Protein AF-A0A938EVL1-F1 (afdb_monomer)

pLDDT: mean 96.65, std 4.23, range [60.47, 98.88]

Nearest PDB structures (foldseek):
  2hzg-assembly1_B  TM=9.606E-01  e=2.424E-32  Cereibacter sphaeroides
  3sjn-assembly1_A  TM=9.074E-01  e=5.082E-18  Shewanella pealeana ATCC 700345
  3mqt-assembly3_S  TM=8.464E-01  e=2.341E-13  Shewanella pealeana ATCC 700345
  3mqt-assembly1_E  TM=8.470E-01  e=3.530E-13  Shewanella pealeana ATCC 700345
  3qv6-assembly1_D-2  TM=6.575E-01  e=1.781E-02  Leishmania mexicana

Secondary structure (DSSP, 8-state):
-B--EEEEEEEE-SS--SSS-GGGEEEEEEEEETTEEEEEEE-S-HHHHHHHHHPPP-BTTB--GGGGTTT-B-SSHHHHHHHHHHHHHHTTTT-TTHHHHHHHHHHHHHHHHHHHHT--HHHHTT-S--------EEEEPPSSHHHHHHHHHHHHHTT-SEEEEESTTTTTS-HHHHHHHHHHHHHHH-TTSEEEEE-TTTTTT-HHHHHTTHHHHHHTTEEEEE--S-TT-HHHHHHHTTT--

Structure (mmCIF, N/CA/C/O backbone):
data_AF-A0A938EVL1-F1
#
_entry.id   AF-A0A938EVL1-F1
#
loop_
_atom_site.group_PDB
_atom_site.id
_atom_site.type_symbol
_atom_site.label_atom_id
_atom_site.label_alt_id
_atom_site.label_comp_id
_atom_site.label_asym_id
_atom_site.label_entity_id
_atom_site.label_seq_id
_atom_site.pdbx_PDB_ins_code
_atom_site.Cartn_x
_atom_site.Cartn_y
_atom_site.Cartn_z
_atom_site.occupancy
_atom_site.B_iso_or_equiv
_atom_site.auth_seq_id
_atom_site.auth_comp_id
_atom_site.auth_asym_id
_atom_site.auth_atom_id
_atom_site.pdbx_PDB_model_num
ATOM 1 N N . MET A 1 1 ? 12.909 -10.239 -25.611 1.00 94.19 1 MET A N 1
ATOM 2 C CA . MET A 1 1 ? 13.079 -8.785 -25.440 1.00 94.19 1 MET A CA 1
ATOM 3 C C . MET A 1 1 ? 14.064 -8.557 -24.304 1.00 94.19 1 MET A C 1
ATOM 5 O O . MET A 1 1 ? 14.249 -9.459 -23.488 1.00 94.19 1 MET A O 1
ATOM 9 N N . LYS A 1 2 ? 14.742 -7.408 -24.275 1.00 97.31 2 LYS A N 1
ATOM 10 C CA . LYS A 1 2 ? 15.646 -7.026 -23.181 1.00 97.31 2 LYS A CA 1
ATOM 11 C C . LYS A 1 2 ? 15.185 -5.718 -22.559 1.00 97.31 2 LYS A C 1
ATOM 13 O O . LYS A 1 2 ? 14.552 -4.922 -23.243 1.00 97.31 2 LYS A O 1
ATOM 18 N N . ILE A 1 3 ? 15.464 -5.523 -21.279 1.00 98.56 3 ILE A N 1
ATOM 19 C CA . ILE A 1 3 ? 15.184 -4.264 -20.589 1.00 98.56 3 ILE A CA 1
ATOM 20 C C . ILE A 1 3 ? 16.158 -3.213 -21.129 1.00 98.56 3 ILE A C 1
ATOM 22 O O . ILE A 1 3 ? 17.354 -3.280 -20.847 1.00 98.56 3 ILE A O 1
ATOM 26 N N . ASP A 1 4 ? 15.646 -2.281 -21.929 1.00 97.94 4 ASP A N 1
ATOM 27 C CA . ASP A 1 4 ? 16.441 -1.274 -22.639 1.00 97.94 4 ASP A CA 1
ATOM 28 C C . ASP A 1 4 ? 16.666 -0.028 -21.779 1.00 97.94 4 ASP A C 1
ATOM 30 O O . ASP A 1 4 ? 17.734 0.581 -21.828 1.00 97.94 4 ASP A O 1
ATOM 34 N N . SER A 1 5 ? 15.669 0.346 -20.973 1.00 98.56 5 SER A N 1
ATOM 35 C CA . SER A 1 5 ? 15.773 1.450 -20.020 1.00 98.56 5 SER A CA 1
ATOM 36 C C . SER A 1 5 ? 14.892 1.239 -18.793 1.00 98.56 5 SER A C 1
ATOM 38 O O . SER A 1 5 ? 13.863 0.557 -18.848 1.00 98.56 5 SER A O 1
ATOM 40 N N . VAL A 1 6 ? 15.301 1.872 -17.694 1.00 98.69 6 VAL A N 1
ATOM 41 C CA . VAL A 1 6 ? 14.483 2.082 -16.500 1.00 98.69 6 VAL A CA 1
ATOM 42 C C . VAL A 1 6 ? 14.623 3.547 -16.104 1.00 98.69 6 VAL A C 1
ATOM 44 O O . VAL A 1 6 ? 15.722 3.997 -15.781 1.00 98.69 6 VAL A O 1
ATOM 47 N N . ASP A 1 7 ? 13.520 4.285 -16.151 1.00 98.75 7 ASP A N 1
ATOM 48 C CA . ASP A 1 7 ? 13.454 5.687 -15.748 1.00 98.75 7 ASP A CA 1
ATOM 49 C C . ASP A 1 7 ? 12.735 5.791 -14.400 1.00 98.75 7 ASP A C 1
ATOM 51 O O . ASP A 1 7 ? 11.659 5.214 -14.217 1.00 98.75 7 ASP A O 1
ATOM 55 N N . LEU A 1 8 ? 13.322 6.536 -13.465 1.00 98.75 8 LEU A N 1
ATOM 56 C CA . LEU A 1 8 ? 12.773 6.757 -12.130 1.00 98.75 8 LEU A CA 1
ATOM 57 C C . LEU A 1 8 ? 12.328 8.214 -11.988 1.00 98.75 8 LEU A C 1
ATOM 59 O O . LEU A 1 8 ? 13.126 9.131 -12.184 1.00 98.75 8 LEU A O 1
ATOM 63 N N . PHE A 1 9 ? 11.063 8.428 -11.631 1.00 98.75 9 PHE A N 1
ATOM 64 C CA . PHE A 1 9 ? 10.468 9.754 -11.482 1.00 98.75 9 PHE A CA 1
ATOM 65 C C . PHE A 1 9 ? 10.099 9.990 -10.025 1.00 98.75 9 PHE A C 1
ATOM 67 O O . PHE A 1 9 ? 9.154 9.393 -9.515 1.00 98.75 9 PHE A O 1
ATOM 74 N N . TYR A 1 10 ? 10.831 10.888 -9.371 1.00 98.44 10 TYR A N 1
ATOM 75 C CA . TYR A 1 10 ? 10.440 11.395 -8.063 1.00 98.44 10 TYR A CA 1
ATOM 76 C C . TYR A 1 10 ? 9.378 12.482 -8.249 1.00 98.44 10 TYR A C 1
ATOM 78 O O . TYR A 1 10 ? 9.662 13.568 -8.761 1.00 98.44 10 TYR A O 1
ATOM 86 N N . LEU A 1 11 ? 8.155 12.170 -7.832 1.00 98.06 11 LEU A N 1
ATOM 87 C CA . LEU A 1 11 ? 7.041 13.102 -7.741 1.00 98.06 11 LEU A CA 1
ATOM 88 C C . LEU A 1 11 ? 6.810 13.475 -6.279 1.00 98.06 11 LEU A C 1
ATOM 90 O O . LEU A 1 11 ? 6.897 12.621 -5.406 1.00 98.06 11 LEU A O 1
ATOM 94 N N . ARG A 1 12 ? 6.494 14.741 -6.012 1.00 97.62 12 ARG A N 1
ATOM 95 C CA . ARG A 1 12 ? 6.130 15.210 -4.672 1.00 97.62 12 ARG A CA 1
ATOM 96 C C . ARG A 1 12 ? 5.135 16.350 -4.743 1.00 97.62 12 ARG A C 1
ATOM 98 O O . ARG A 1 12 ? 5.178 17.152 -5.680 1.00 97.62 12 ARG A O 1
ATOM 105 N N . MET A 1 13 ? 4.302 16.453 -3.718 1.00 97.94 13 MET A N 1
ATOM 106 C CA . MET A 1 13 ? 3.485 17.635 -3.492 1.00 97.94 13 MET A CA 1
ATOM 107 C C . MET A 1 13 ? 4.371 18.874 -3.239 1.00 97.94 13 MET A C 1
ATOM 109 O O . MET A 1 13 ? 5.526 18.748 -2.810 1.00 97.94 13 MET A O 1
ATOM 113 N N . PRO A 1 14 ? 3.867 20.096 -3.509 1.00 97.81 14 PRO A N 1
ATOM 114 C CA . PRO A 1 14 ? 4.593 21.327 -3.190 1.00 97.81 14 PRO A CA 1
ATOM 115 C C . PRO A 1 14 ? 4.963 21.438 -1.704 1.00 97.81 14 PRO A C 1
ATOM 117 O O . PRO A 1 14 ? 6.026 21.963 -1.372 1.00 97.81 14 PRO A O 1
ATOM 120 N N . GLU A 1 15 ? 4.106 20.896 -0.839 1.00 97.44 15 GLU A N 1
ATOM 121 C CA . GLU A 1 15 ? 4.258 20.818 0.610 1.00 97.44 15 GLU A CA 1
ATOM 122 C C . GLU A 1 15 ? 4.023 19.371 1.064 1.00 97.44 15 GLU A C 1
ATOM 124 O O . GLU A 1 15 ? 3.124 18.707 0.548 1.00 97.44 15 GLU A O 1
ATOM 129 N N . VAL A 1 16 ? 4.846 18.894 2.001 1.00 95.44 16 VAL A N 1
ATOM 130 C CA . VAL A 1 16 ? 4.724 17.576 2.641 1.00 95.44 16 VAL A CA 1
ATOM 131 C C . VAL A 1 16 ? 4.549 17.815 4.137 1.00 95.44 16 VAL A C 1
ATOM 133 O O . VAL A 1 16 ? 5.369 18.494 4.756 1.00 95.44 16 VAL A O 1
ATOM 136 N N . LEU A 1 17 ? 3.466 17.284 4.689 1.00 92.12 17 LEU A N 1
ATOM 137 C CA . LEU A 1 17 ? 3.013 17.444 6.063 1.00 92.12 17 LEU A CA 1
ATOM 138 C C . LEU A 1 17 ? 3.432 16.241 6.921 1.00 92.12 17 LEU A C 1
ATOM 140 O O . LEU A 1 17 ? 3.529 15.115 6.428 1.00 92.12 17 LEU A O 1
ATOM 144 N N . ASP A 1 18 ? 3.626 16.478 8.219 1.00 87.44 18 ASP A N 1
ATOM 145 C CA . ASP A 1 18 ? 3.914 15.444 9.222 1.00 87.44 18 ASP A CA 1
ATOM 146 C C . ASP A 1 18 ? 2.618 14.747 9.673 1.00 87.44 18 ASP A C 1
ATOM 148 O O . ASP A 1 18 ? 2.059 15.022 10.734 1.00 87.44 18 ASP A O 1
ATOM 152 N N . ILE A 1 19 ? 2.082 13.909 8.786 1.00 83.25 19 ILE A N 1
ATOM 153 C CA . ILE A 1 19 ? 0.872 13.106 8.984 1.00 83.25 19 ILE A CA 1
ATOM 154 C C . ILE A 1 19 ? 1.102 11.697 8.431 1.00 83.25 19 ILE A C 1
ATOM 156 O O . ILE A 1 19 ? 1.941 11.497 7.552 1.00 83.25 19 ILE A O 1
ATOM 160 N N . GLY A 1 20 ? 0.331 10.716 8.907 1.00 79.62 20 GLY A N 1
ATOM 161 C CA . GLY A 1 20 ? 0.358 9.331 8.416 1.00 79.62 20 GLY A CA 1
ATOM 162 C C . GLY A 1 20 ? -0.256 9.160 7.018 1.00 79.62 20 GLY A C 1
ATOM 163 O O . GLY A 1 20 ? -1.189 8.380 6.853 1.00 79.62 20 GLY A O 1
ATOM 164 N N . ASP A 1 21 ? 0.227 9.913 6.025 1.00 84.69 21 ASP A N 1
ATOM 165 C CA . ASP A 1 21 ? -0.219 9.874 4.628 1.00 84.69 21 ASP A CA 1
ATOM 166 C C . ASP A 1 21 ? 0.977 9.690 3.682 1.00 84.69 21 ASP A C 1
ATOM 168 O O . ASP A 1 21 ? 1.775 10.607 3.465 1.00 84.69 21 ASP A O 1
ATOM 172 N N . GLY A 1 22 ? 1.085 8.491 3.105 1.00 89.12 22 GLY A N 1
ATOM 173 C CA . GLY A 1 22 ? 2.121 8.138 2.133 1.00 89.12 22 GLY A CA 1
ATOM 174 C C . GLY A 1 22 ? 1.845 8.606 0.701 1.00 89.12 22 GLY A C 1
ATOM 175 O O . GLY A 1 22 ? 2.667 8.351 -0.166 1.00 89.12 22 GLY A O 1
ATOM 176 N N . SER A 1 23 ? 0.713 9.264 0.423 1.00 92.50 23 SER A N 1
ATOM 177 C CA . SER A 1 23 ? 0.373 9.757 -0.925 1.00 92.50 23 SER A CA 1
ATOM 178 C C . SER A 1 23 ? 0.988 11.121 -1.269 1.00 92.50 23 SER A C 1
ATOM 180 O O . SER A 1 23 ? 0.820 11.628 -2.380 1.00 92.50 23 SER A O 1
ATOM 182 N N . GLN A 1 24 ? 1.702 11.730 -0.319 1.00 95.12 24 GLN A N 1
ATOM 183 C CA . GLN A 1 24 ? 2.291 13.066 -0.452 1.00 95.12 24 GLN A CA 1
ATOM 184 C C . GLN A 1 24 ? 3.493 13.110 -1.410 1.00 95.12 24 GLN A C 1
ATOM 186 O O . GLN A 1 24 ? 3.855 14.178 -1.921 1.00 95.12 24 GLN A O 1
ATOM 191 N N . ASP A 1 25 ? 4.107 11.961 -1.676 1.00 97.62 25 ASP A N 1
ATOM 192 C CA . ASP A 1 25 ? 5.126 11.776 -2.694 1.00 97.62 25 ASP A CA 1
ATOM 193 C C . ASP A 1 25 ? 5.029 10.386 -3.339 1.00 97.62 25 ASP A C 1
ATOM 195 O O . ASP A 1 25 ? 4.192 9.565 -2.974 1.00 97.62 25 ASP A O 1
ATOM 199 N N . SER A 1 26 ? 5.812 10.159 -4.395 1.00 97.94 26 SER A N 1
ATOM 200 C CA . SER A 1 26 ? 5.832 8.879 -5.100 1.00 97.94 26 SER A CA 1
ATOM 201 C C . SER A 1 26 ? 7.115 8.708 -5.912 1.00 97.94 26 SER A C 1
ATOM 203 O O . SER A 1 26 ? 7.697 9.676 -6.420 1.00 97.94 26 SER A O 1
ATOM 205 N N . LEU A 1 27 ? 7.546 7.454 -6.065 1.00 98.69 27 LEU A N 1
ATOM 206 C CA . LEU A 1 27 ? 8.600 7.055 -6.991 1.00 98.69 27 LEU A CA 1
ATOM 207 C C . LEU A 1 27 ? 8.007 6.188 -8.107 1.00 98.69 27 LEU A C 1
ATOM 209 O O . LEU A 1 27 ? 7.858 4.971 -7.959 1.00 98.69 27 LEU A O 1
ATOM 213 N N . LEU A 1 28 ? 7.712 6.808 -9.252 1.00 98.75 28 LEU A N 1
ATOM 214 C CA . LEU A 1 28 ? 7.248 6.072 -10.426 1.00 98.75 28 LEU A CA 1
ATOM 215 C C . LEU A 1 28 ? 8.426 5.439 -11.164 1.00 98.75 28 LEU A C 1
ATOM 217 O O . LEU A 1 28 ? 9.447 6.082 -11.414 1.00 98.75 28 LEU A O 1
ATOM 221 N N . CYS A 1 29 ? 8.248 4.186 -11.560 1.00 98.81 29 CYS A N 1
ATOM 222 C CA . CYS A 1 29 ? 9.208 3.396 -12.315 1.00 98.81 29 CYS A CA 1
ATOM 223 C C . CYS A 1 29 ? 8.652 3.150 -13.718 1.00 98.81 29 CYS A C 1
ATOM 225 O O . CYS A 1 29 ? 7.583 2.554 -13.868 1.00 98.81 29 CYS A O 1
ATOM 227 N N . ARG A 1 30 ? 9.380 3.571 -14.753 1.00 98.88 30 ARG A N 1
ATOM 228 C CA . ARG A 1 30 ? 9.053 3.261 -16.148 1.00 98.88 30 ARG A CA 1
ATOM 229 C C . ARG A 1 30 ? 10.094 2.325 -16.726 1.00 98.88 30 ARG A C 1
ATOM 231 O O . ARG A 1 30 ? 11.261 2.692 -16.806 1.00 98.88 30 ARG A O 1
ATOM 238 N N . VAL A 1 31 ? 9.669 1.154 -17.185 1.00 98.81 31 VAL A N 1
ATOM 239 C CA . VAL A 1 31 ? 10.532 0.204 -17.894 1.00 98.81 31 VAL A CA 1
ATOM 240 C C . VAL A 1 31 ? 10.210 0.234 -19.380 1.00 98.81 31 VAL A C 1
ATOM 242 O O . VAL A 1 31 ? 9.040 0.168 -19.752 1.00 98.81 31 VAL A O 1
ATOM 245 N N . THR A 1 32 ? 11.243 0.276 -20.222 1.00 98.75 32 THR A N 1
ATOM 246 C CA . THR A 1 32 ? 11.101 0.106 -21.673 1.00 98.75 32 THR A CA 1
ATOM 247 C C . THR A 1 32 ? 11.798 -1.168 -22.133 1.00 98.75 32 THR A C 1
ATOM 249 O O . THR A 1 32 ? 12.939 -1.433 -21.753 1.00 98.75 32 THR A O 1
ATOM 252 N N . SER A 1 33 ? 11.120 -1.958 -22.965 1.00 98.31 33 SER A N 1
ATOM 253 C CA . SER A 1 33 ? 11.672 -3.161 -23.586 1.00 98.31 33 SER A CA 1
ATOM 254 C C . SER A 1 33 ? 11.112 -3.350 -24.993 1.00 98.31 3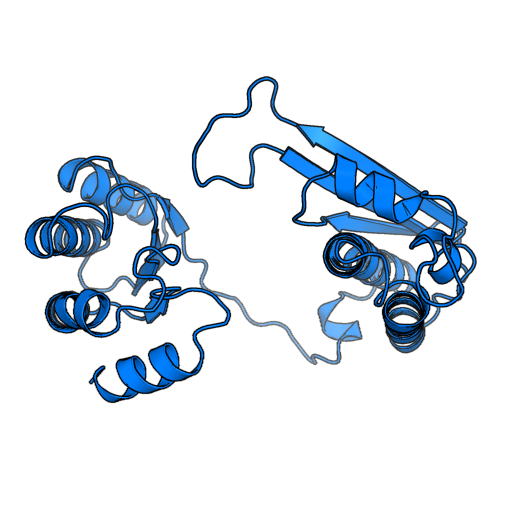3 SER A C 1
ATOM 256 O O . SER A 1 33 ? 9.909 -3.531 -25.171 1.00 98.31 33 SER A O 1
ATOM 258 N N . ASN A 1 34 ? 11.981 -3.309 -26.005 1.00 95.56 34 ASN A N 1
ATOM 259 C CA . ASN A 1 34 ? 11.639 -3.475 -27.418 1.00 95.56 34 ASN A CA 1
ATOM 260 C C . ASN A 1 34 ? 10.471 -2.569 -27.869 1.00 95.56 34 ASN A C 1
ATOM 262 O O . ASN A 1 34 ? 9.555 -3.007 -28.561 1.00 95.56 34 ASN A O 1
ATOM 266 N N . GLY A 1 35 ? 10.476 -1.310 -27.419 1.00 96.31 35 GLY A N 1
ATOM 267 C CA . GLY A 1 35 ? 9.430 -0.323 -27.716 1.00 96.31 35 GLY A CA 1
ATOM 268 C C . GLY A 1 35 ? 8.148 -0.442 -26.880 1.00 96.31 35 GLY A C 1
ATOM 269 O O . GLY A 1 35 ? 7.307 0.452 -26.945 1.00 96.31 35 GLY A O 1
ATOM 270 N N . HIS A 1 36 ? 7.998 -1.486 -26.061 1.00 98.44 36 HIS A N 1
ATOM 271 C CA . HIS A 1 36 ? 6.920 -1.582 -25.077 1.00 98.44 36 HIS A CA 1
ATOM 272 C C . HIS A 1 36 ? 7.314 -0.866 -23.788 1.00 98.44 36 HIS A C 1
ATOM 274 O O . HIS A 1 36 ? 8.472 -0.908 -23.380 1.00 98.44 36 HIS A O 1
ATOM 280 N N . VAL A 1 37 ? 6.341 -0.217 -23.149 1.00 98.69 37 VAL A N 1
ATOM 281 C CA . VAL A 1 37 ? 6.540 0.566 -21.926 1.00 98.69 37 VAL A CA 1
ATOM 282 C C . VAL A 1 37 ? 5.645 0.015 -20.833 1.00 98.69 37 VAL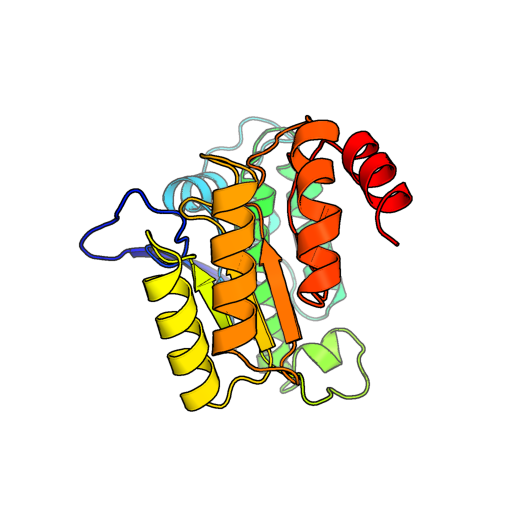 A C 1
ATOM 284 O O . VAL A 1 37 ? 4.440 -0.077 -21.046 1.00 98.69 37 VAL A O 1
ATOM 287 N N . GLY A 1 38 ? 6.217 -0.307 -19.677 1.00 98.75 38 GLY A N 1
ATOM 288 C CA . GLY A 1 38 ? 5.484 -0.661 -18.467 1.00 98.75 38 GLY A CA 1
ATOM 289 C C . GLY A 1 38 ? 5.705 0.345 -17.347 1.00 98.75 38 GLY A C 1
ATOM 290 O O . GLY A 1 38 ? 6.774 0.953 -17.254 1.00 98.75 38 GLY A O 1
ATOM 291 N N . TRP A 1 39 ? 4.694 0.504 -16.500 1.00 98.88 39 TRP A N 1
ATOM 292 C CA . TRP A 1 39 ? 4.731 1.385 -15.338 1.00 98.88 39 TRP A CA 1
ATOM 293 C C . TRP A 1 39 ? 4.512 0.625 -14.039 1.00 98.88 39 TRP A C 1
ATOM 295 O O . TRP A 1 39 ? 3.718 -0.312 -13.969 1.00 98.88 39 TRP A O 1
ATOM 305 N N . GLY A 1 40 ? 5.192 1.083 -13.000 1.00 98.69 40 GLY A N 1
ATOM 306 C CA . GLY A 1 40 ? 4.994 0.652 -11.630 1.00 98.69 40 GLY A CA 1
ATOM 307 C C . GLY A 1 40 ? 5.344 1.777 -10.668 1.00 98.69 40 GLY A C 1
ATOM 308 O O . GLY A 1 40 ? 5.824 2.838 -11.071 1.00 98.69 40 GLY A O 1
ATOM 309 N N . GLU A 1 41 ? 5.088 1.544 -9.392 1.00 98.69 41 GLU A N 1
ATOM 310 C CA . GLU A 1 41 ? 5.270 2.530 -8.335 1.00 98.69 41 GLU A CA 1
ATOM 311 C C . GLU A 1 41 ? 5.921 1.852 -7.134 1.00 98.69 41 GLU A C 1
ATOM 313 O O . GLU A 1 41 ? 5.471 0.793 -6.696 1.00 98.69 41 GLU A O 1
ATOM 318 N N . ALA A 1 42 ? 7.016 2.432 -6.645 1.00 97.75 42 ALA A N 1
ATOM 319 C CA . ALA A 1 42 ? 7.710 1.952 -5.459 1.00 97.75 42 ALA A CA 1
ATOM 320 C C . ALA A 1 42 ? 7.262 2.777 -4.250 1.00 97.75 42 ALA A C 1
ATOM 322 O O . ALA A 1 42 ? 7.557 3.970 -4.168 1.00 97.75 42 ALA A O 1
ATOM 323 N N . VAL A 1 43 ? 6.596 2.130 -3.292 1.00 94.88 43 VAL A N 1
ATOM 324 C CA . VAL A 1 43 ? 6.202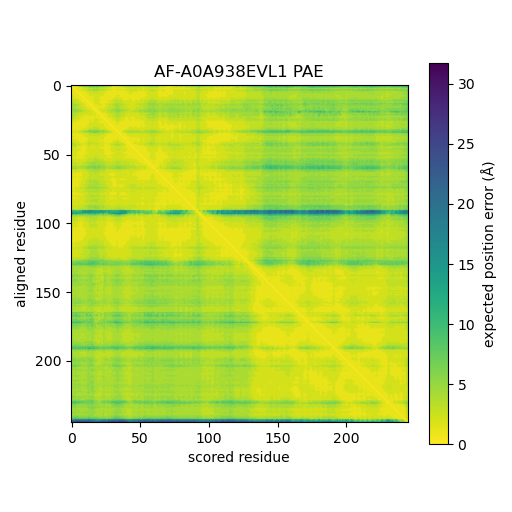 2.762 -2.024 1.00 94.88 43 VAL A CA 1
ATOM 325 C C . VAL A 1 43 ? 7.419 2.800 -1.105 1.00 94.88 43 VAL A C 1
ATOM 327 O O . VAL A 1 43 ? 7.722 1.844 -0.390 1.00 94.88 43 VAL A O 1
ATOM 330 N N . CYS A 1 44 ? 8.193 3.876 -1.207 1.00 95.44 44 CYS A N 1
ATOM 331 C CA . CYS A 1 44 ? 9.452 4.045 -0.493 1.00 95.44 44 CYS A CA 1
ATOM 332 C C . CYS A 1 44 ? 9.884 5.513 -0.498 1.00 95.44 44 CYS A C 1
ATOM 334 O O . CYS A 1 44 ? 9.375 6.291 -1.296 1.00 95.44 44 CYS A O 1
ATOM 336 N N . SER A 1 45 ? 10.883 5.881 0.313 1.00 97.12 45 SER A N 1
ATOM 337 C CA . SER A 1 45 ? 11.524 7.196 0.178 1.00 97.12 45 SER A CA 1
ATOM 338 C C . SER A 1 45 ? 12.152 7.342 -1.221 1.00 97.12 45 SER A C 1
ATOM 340 O O . SER A 1 45 ? 13.127 6.630 -1.512 1.00 97.12 45 SER A O 1
ATOM 342 N N . PRO A 1 46 ? 11.668 8.262 -2.083 1.00 98.00 46 PRO A N 1
ATOM 343 C CA . PRO A 1 46 ? 12.058 8.282 -3.493 1.00 98.00 46 PRO A CA 1
ATOM 344 C C . PRO A 1 46 ? 13.555 8.498 -3.717 1.00 98.00 46 PRO A C 1
ATOM 346 O O . PRO A 1 46 ? 14.170 7.819 -4.536 1.00 98.00 46 PRO A O 1
ATOM 349 N N . MET A 1 47 ? 14.182 9.393 -2.947 1.00 97.81 47 MET A N 1
ATOM 350 C CA . MET A 1 47 ? 15.620 9.670 -3.066 1.00 97.81 47 MET A CA 1
ATOM 351 C C . MET A 1 47 ? 16.487 8.485 -2.642 1.00 97.81 47 MET A C 1
ATOM 353 O O . MET A 1 47 ? 17.516 8.218 -3.267 1.00 97.81 47 MET A O 1
ATOM 357 N N . VAL A 1 48 ? 16.084 7.757 -1.598 1.00 97.50 48 VAL A N 1
ATOM 358 C CA . VAL A 1 48 ? 16.816 6.565 -1.148 1.00 97.50 48 VAL A CA 1
ATOM 359 C C . VAL A 1 48 ? 16.634 5.435 -2.163 1.00 97.50 48 VAL A C 1
ATOM 361 O O . VAL A 1 48 ? 17.605 4.756 -2.488 1.00 97.50 48 VAL A O 1
ATOM 364 N N . GLY A 1 49 ? 15.433 5.287 -2.735 1.00 97.50 49 GLY A N 1
ATOM 365 C CA . GLY A 1 49 ? 15.174 4.379 -3.857 1.00 97.50 49 GLY A CA 1
ATOM 366 C C . GLY A 1 49 ? 16.035 4.701 -5.084 1.00 97.50 49 GLY A C 1
ATOM 367 O O . GLY A 1 49 ? 16.728 3.835 -5.601 1.00 97.50 49 GLY A O 1
ATOM 368 N N . ILE A 1 50 ? 16.095 5.961 -5.516 1.00 98.44 50 ILE A N 1
ATOM 369 C CA . ILE A 1 50 ? 16.978 6.373 -6.623 1.00 98.44 50 ILE A CA 1
ATOM 370 C C . ILE A 1 50 ? 18.449 6.112 -6.278 1.00 98.44 50 ILE A C 1
ATOM 372 O O . ILE A 1 50 ? 19.218 5.675 -7.129 1.00 98.44 50 ILE A O 1
ATOM 376 N N . THR A 1 51 ? 18.853 6.325 -5.028 1.00 97.81 51 THR A N 1
ATOM 377 C CA . THR A 1 51 ? 20.227 6.042 -4.598 1.00 97.81 51 THR A CA 1
ATOM 378 C C . THR A 1 51 ? 20.537 4.546 -4.681 1.00 97.81 51 THR A C 1
ATOM 380 O O . THR A 1 51 ? 21.584 4.180 -5.208 1.00 97.81 51 THR A O 1
ATOM 383 N N . SER A 1 52 ? 19.630 3.661 -4.247 1.00 97.12 52 SER A N 1
ATOM 384 C CA . SER A 1 52 ? 19.835 2.208 -4.362 1.00 97.12 52 SER A CA 1
ATOM 385 C C . SER A 1 52 ? 19.848 1.715 -5.815 1.00 97.12 52 SER A C 1
ATOM 387 O O . SER A 1 52 ? 20.473 0.693 -6.107 1.00 97.12 52 SER A O 1
ATOM 389 N N . TRP A 1 53 ? 19.236 2.463 -6.740 1.00 98.00 53 TRP A N 1
ATOM 390 C CA . TRP A 1 53 ? 19.313 2.206 -8.178 1.00 98.00 53 TRP A CA 1
ATOM 391 C C . TRP A 1 53 ? 20.721 2.411 -8.751 1.00 98.00 53 TRP A C 1
ATOM 393 O O . TRP A 1 53 ? 21.157 1.570 -9.531 1.00 98.00 53 TRP A O 1
ATOM 403 N N . ILE A 1 54 ? 21.427 3.488 -8.375 1.00 97.88 54 ILE A N 1
ATOM 404 C CA . ILE A 1 54 ? 22.667 3.937 -9.057 1.00 97.88 54 ILE A CA 1
ATOM 405 C C . ILE A 1 54 ? 23.931 3.957 -8.194 1.00 97.88 54 ILE A C 1
ATOM 407 O O . ILE A 1 54 ? 24.999 4.308 -8.697 1.00 97.88 54 ILE A O 1
ATOM 411 N N . THR A 1 55 ? 23.829 3.669 -6.897 1.00 97.12 55 THR A N 1
ATOM 412 C CA . THR A 1 55 ? 24.977 3.747 -5.984 1.00 97.12 55 THR A CA 1
ATOM 413 C C . THR A 1 55 ? 26.159 2.908 -6.487 1.00 97.12 55 THR A C 1
ATOM 415 O O . THR A 1 55 ? 25.957 1.812 -7.003 1.00 97.12 55 THR A O 1
ATOM 418 N N . PRO A 1 56 ? 27.416 3.349 -6.319 1.00 96.94 56 PRO A N 1
ATOM 419 C CA . PRO A 1 56 ? 28.556 2.494 -6.617 1.00 96.94 56 PRO A CA 1
ATOM 420 C C . PRO A 1 56 ? 28.475 1.169 -5.850 1.00 96.94 56 PRO A C 1
ATOM 422 O O . PRO A 1 56 ? 28.101 1.143 -4.673 1.00 96.94 56 PRO A O 1
ATOM 425 N N . MET A 1 57 ? 28.848 0.077 -6.517 1.00 96.31 57 MET A N 1
ATOM 426 C CA . MET A 1 57 ? 28.974 -1.235 -5.884 1.00 96.31 57 MET A CA 1
ATOM 427 C C . MET A 1 57 ? 29.947 -1.146 -4.704 1.00 96.31 57 MET A C 1
ATOM 429 O O . MET A 1 57 ? 31.075 -0.679 -4.861 1.00 96.31 57 MET A O 1
ATOM 433 N N . SER A 1 58 ? 29.532 -1.643 -3.537 1.00 96.06 58 SER A N 1
ATOM 434 C CA . SER A 1 58 ? 30.415 -1.713 -2.362 1.00 96.06 58 SER A CA 1
ATOM 435 C C . SER A 1 58 ? 31.201 -3.027 -2.307 1.00 96.06 58 SER A C 1
ATOM 437 O O . SER A 1 58 ? 32.387 -3.030 -1.992 1.00 96.06 58 SER A O 1
ATOM 439 N N . HIS A 1 59 ? 30.546 -4.151 -2.614 1.00 93.81 59 HIS A N 1
ATOM 440 C CA . HIS A 1 59 ? 31.136 -5.492 -2.732 1.00 93.81 59 HIS A CA 1
ATOM 441 C C . HIS A 1 59 ? 30.143 -6.435 -3.440 1.00 93.81 59 HIS A C 1
ATOM 443 O O . HIS A 1 59 ? 29.032 -6.029 -3.774 1.00 93.81 59 HIS A O 1
ATOM 449 N N . SER A 1 60 ? 30.498 -7.714 -3.600 1.00 91.19 60 SER A N 1
ATOM 450 C CA . SER A 1 60 ? 29.730 -8.728 -4.352 1.00 91.19 60 SER A CA 1
ATOM 451 C C . SER A 1 60 ? 28.300 -9.023 -3.866 1.00 91.19 60 SER A C 1
ATOM 453 O O . SER A 1 60 ? 27.556 -9.707 -4.556 1.00 91.19 60 SER A O 1
ATOM 455 N N . GLY A 1 61 ? 27.916 -8.545 -2.681 1.00 90.81 61 GLY A N 1
ATOM 456 C CA . GLY A 1 61 ? 26.561 -8.669 -2.121 1.00 90.81 61 GLY A CA 1
ATOM 457 C C . GLY A 1 61 ? 25.877 -7.315 -1.907 1.00 90.81 61 GLY A C 1
ATOM 458 O O . GLY A 1 61 ? 24.869 -7.237 -1.207 1.00 90.81 61 GLY A O 1
ATOM 459 N N . CYS A 1 62 ? 26.466 -6.249 -2.454 1.00 95.75 62 CYS A N 1
ATOM 460 C CA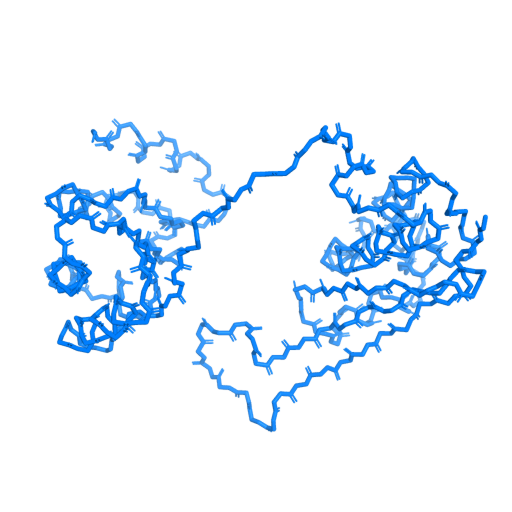 . CYS A 1 62 ? 26.014 -4.867 -2.361 1.00 95.75 62 CYS A CA 1
ATOM 461 C C . CYS A 1 62 ? 26.230 -4.162 -3.710 1.00 95.75 62 CYS A C 1
ATOM 463 O O . CYS A 1 62 ? 26.975 -3.184 -3.830 1.00 95.75 62 CYS A O 1
ATOM 465 N N . HIS A 1 63 ? 25.629 -4.728 -4.751 1.00 97.38 63 HIS A N 1
ATOM 466 C CA . HIS A 1 63 ? 25.525 -4.106 -6.062 1.00 97.38 63 HIS A CA 1
ATOM 467 C C . HIS A 1 63 ? 24.353 -3.124 -6.093 1.00 97.38 63 HIS A C 1
ATOM 469 O O . HIS A 1 63 ? 23.324 -3.408 -5.465 1.00 97.38 63 HIS A O 1
ATOM 475 N N . PRO A 1 64 ? 24.448 -2.022 -6.855 1.00 97.81 64 PRO A N 1
ATOM 476 C CA . PRO A 1 64 ? 23.265 -1.245 -7.183 1.00 97.81 64 PRO A CA 1
ATOM 477 C C . PRO A 1 64 ? 22.234 -2.098 -7.917 1.00 97.81 64 PRO A C 1
ATOM 479 O O . PRO A 1 64 ? 22.568 -3.039 -8.642 1.00 97.81 64 PRO A O 1
ATOM 482 N N . VAL A 1 65 ? 20.963 -1.738 -7.762 1.00 98.00 65 VAL A N 1
ATOM 483 C CA . VAL A 1 65 ? 19.857 -2.496 -8.359 1.00 98.00 65 VAL A CA 1
ATOM 484 C C . VAL A 1 65 ? 19.953 -2.513 -9.893 1.00 98.00 65 VAL A C 1
ATOM 486 O O . VAL A 1 65 ? 19.600 -3.524 -10.503 1.00 98.00 65 VAL A O 1
ATOM 489 N N . ILE A 1 66 ? 20.507 -1.464 -10.520 1.00 98.44 66 ILE A N 1
ATOM 490 C CA . ILE A 1 66 ? 20.680 -1.388 -11.981 1.00 98.44 66 ILE A CA 1
ATOM 491 C C . ILE A 1 66 ? 21.466 -2.562 -12.571 1.00 98.44 66 ILE A C 1
ATOM 493 O O . ILE A 1 66 ? 21.060 -3.083 -13.612 1.00 98.44 66 ILE A O 1
ATOM 497 N N . ASP A 1 67 ? 22.508 -3.041 -11.883 1.00 97.69 67 ASP A N 1
ATOM 498 C CA . ASP A 1 67 ? 23.374 -4.137 -12.348 1.00 97.69 67 ASP A CA 1
ATOM 499 C C . ASP A 1 67 ? 22.593 -5.440 -12.565 1.00 97.69 67 ASP A C 1
ATOM 501 O O . ASP A 1 67 ? 22.955 -6.279 -13.391 1.00 97.69 67 ASP A O 1
ATOM 505 N N . SER A 1 68 ? 21.508 -5.619 -11.810 1.00 98.06 68 SER A N 1
ATOM 506 C CA . SER A 1 68 ? 20.687 -6.829 -11.833 1.00 98.06 68 SER A CA 1
ATOM 507 C C . SER A 1 68 ? 19.437 -6.702 -12.705 1.00 98.06 68 SER A C 1
ATOM 509 O O . SER A 1 68 ? 18.725 -7.693 -12.865 1.00 98.06 68 SER A O 1
ATOM 511 N N . VAL A 1 69 ? 19.171 -5.520 -13.275 1.00 98.50 69 VAL A N 1
ATOM 512 C CA . VAL A 1 69 ? 17.937 -5.210 -14.016 1.00 98.50 69 VAL A CA 1
ATOM 513 C C . VAL A 1 69 ? 18.220 -4.834 -15.470 1.00 98.50 69 VAL A C 1
ATOM 515 O O . VAL A 1 69 ? 17.634 -5.422 -16.378 1.00 98.50 69 VAL A O 1
ATOM 518 N N . LEU A 1 70 ? 19.102 -3.864 -15.726 1.00 98.44 70 LEU A N 1
ATOM 519 C CA . LEU A 1 70 ? 19.295 -3.341 -17.079 1.00 98.44 70 LEU A CA 1
ATOM 520 C C . LEU A 1 70 ? 19.892 -4.413 -18.007 1.00 98.44 70 LEU A C 1
ATOM 522 O O . LEU A 1 70 ? 20.804 -5.150 -17.636 1.00 98.44 70 LEU A O 1
ATOM 526 N N . GLY A 1 71 ? 19.365 -4.527 -19.228 1.00 98.31 71 GLY A N 1
ATOM 527 C CA . GLY A 1 71 ? 19.815 -5.505 -20.221 1.00 98.31 71 GLY A CA 1
ATOM 528 C C . GLY A 1 71 ? 19.359 -6.950 -19.977 1.00 98.31 71 GLY A C 1
ATOM 529 O O . GLY A 1 71 ? 19.623 -7.813 -20.824 1.00 98.31 71 GLY A O 1
ATOM 530 N N . GLN A 1 72 ? 18.658 -7.229 -18.872 1.00 98.62 72 GLN A N 1
ATOM 531 C CA . GLN A 1 72 ? 18.091 -8.551 -18.600 1.00 98.62 72 GLN A CA 1
ATOM 532 C C . GLN A 1 72 ? 16.985 -8.899 -19.595 1.00 98.62 72 GLN A C 1
ATOM 534 O O . GLN A 1 72 ? 16.342 -8.025 -20.180 1.00 98.62 72 GLN A O 1
ATOM 539 N N . ARG A 1 73 ? 16.771 -10.200 -19.804 1.00 98.50 73 ARG A N 1
ATOM 540 C CA . ARG A 1 73 ? 15.696 -10.704 -20.666 1.00 98.50 73 ARG A CA 1
ATOM 541 C C . ARG A 1 73 ? 14.328 -10.415 -20.032 1.00 98.50 73 ARG A C 1
ATOM 543 O O . ARG A 1 73 ? 14.211 -10.409 -18.815 1.00 98.50 73 ARG A O 1
ATOM 550 N N . LEU A 1 74 ? 13.305 -10.209 -20.859 1.00 98.50 74 LEU A N 1
ATOM 551 C CA . LEU A 1 74 ? 11.914 -10.015 -20.435 1.00 98.50 74 LEU A CA 1
ATOM 552 C C . LEU A 1 74 ? 10.954 -10.631 -21.465 1.00 98.50 74 LEU A C 1
ATOM 554 O O . LEU A 1 74 ? 10.250 -9.926 -22.177 1.00 98.50 74 LEU A O 1
ATOM 558 N N . ASP A 1 75 ? 10.966 -11.955 -21.612 1.00 97.81 75 ASP A N 1
ATOM 559 C CA . ASP A 1 75 ? 10.112 -12.674 -22.573 1.00 97.81 75 ASP A CA 1
ATOM 560 C C . ASP A 1 75 ? 8.966 -13.438 -21.898 1.00 97.81 75 ASP A C 1
ATOM 562 O O . ASP A 1 75 ? 7.974 -13.808 -22.543 1.00 97.81 75 ASP A O 1
ATOM 566 N N . SER A 1 76 ? 9.087 -13.673 -20.593 1.00 98.12 76 SER A N 1
ATOM 567 C CA . SER A 1 76 ? 8.196 -14.522 -19.815 1.00 98.12 76 SER A CA 1
ATOM 568 C C . SER A 1 76 ? 8.117 -14.098 -18.341 1.00 98.12 76 SER A C 1
ATOM 570 O O . SER A 1 76 ? 9.026 -13.437 -17.836 1.00 98.12 76 SER A O 1
ATOM 572 N N . PRO A 1 77 ? 7.078 -14.551 -17.614 1.00 98.44 77 PRO A N 1
ATOM 573 C CA . PRO A 1 77 ? 7.002 -14.432 -16.158 1.00 98.44 77 PRO A CA 1
ATOM 574 C C . PRO A 1 77 ? 8.243 -14.924 -15.401 1.00 98.44 77 PRO A C 1
ATOM 576 O O . PRO A 1 77 ? 8.564 -14.401 -14.339 1.00 98.44 77 PRO A O 1
ATOM 579 N N . GLU A 1 78 ? 8.944 -15.937 -15.921 1.00 98.44 78 GLU A N 1
ATOM 580 C CA . GLU A 1 78 ? 10.139 -16.463 -15.254 1.00 98.44 78 GLU A CA 1
ATOM 581 C C . GLU A 1 78 ? 11.321 -15.500 -15.340 1.00 98.44 78 GLU A C 1
ATOM 583 O O . GLU A 1 78 ? 12.122 -15.439 -14.412 1.00 98.44 78 GLU A O 1
ATOM 588 N N . ASP A 1 79 ? 11.400 -14.693 -16.398 1.00 98.56 79 ASP A N 1
ATOM 589 C CA . ASP A 1 79 ? 12.448 -13.682 -16.505 1.00 98.56 79 ASP A CA 1
ATOM 590 C C . ASP A 1 79 ? 12.270 -12.584 -15.444 1.00 98.56 79 ASP A C 1
ATOM 592 O O . ASP A 1 79 ? 13.246 -12.173 -14.823 1.00 98.56 79 ASP A O 1
ATOM 596 N N . ILE A 1 80 ? 11.025 -12.188 -15.148 1.00 98.56 80 ILE A N 1
ATOM 597 C CA . ILE A 1 80 ? 10.705 -11.250 -14.057 1.00 98.56 80 ILE A CA 1
ATOM 598 C C . ILE A 1 80 ? 11.172 -11.820 -12.711 1.00 98.56 80 ILE A C 1
ATOM 600 O O . ILE A 1 80 ? 11.872 -11.148 -11.951 1.00 98.56 80 ILE A O 1
ATOM 604 N N . ARG A 1 81 ? 10.866 -13.100 -12.442 1.00 98.00 81 ARG A N 1
ATOM 605 C CA . ARG A 1 81 ? 11.345 -13.785 -11.229 1.00 98.00 81 ARG A CA 1
ATOM 606 C C . ARG A 1 81 ? 12.865 -13.843 -11.170 1.00 98.00 81 ARG A C 1
ATOM 608 O O . ARG A 1 81 ? 13.429 -13.698 -10.088 1.00 98.00 81 ARG A O 1
ATOM 615 N N . GLN A 1 82 ? 13.528 -14.062 -12.302 1.00 98.38 82 GLN A N 1
ATOM 616 C CA . GLN A 1 82 ? 14.983 -14.099 -12.356 1.00 98.38 82 GLN A CA 1
ATOM 617 C C . GLN A 1 82 ? 15.594 -12.728 -12.057 1.00 98.38 82 GLN A C 1
ATOM 619 O O . GLN A 1 82 ? 16.535 -12.663 -11.272 1.00 98.38 82 GLN A O 1
ATOM 624 N N . VAL A 1 83 ? 15.041 -11.640 -12.603 1.00 98.31 83 VAL A N 1
ATOM 625 C CA . VAL A 1 83 ? 15.467 -10.269 -12.275 1.00 98.31 83 VAL A CA 1
ATOM 626 C C . VAL A 1 83 ? 15.329 -10.006 -10.775 1.00 98.31 83 VAL A C 1
ATOM 628 O O . VAL A 1 83 ? 16.293 -9.589 -10.133 1.00 98.31 83 VAL A O 1
ATOM 631 N N . TYR A 1 84 ? 14.177 -10.335 -10.185 1.00 97.12 84 TYR A N 1
ATOM 632 C CA . TYR A 1 84 ? 13.964 -10.194 -8.743 1.00 97.12 84 TYR A CA 1
ATOM 633 C C . TYR A 1 84 ? 14.976 -11.005 -7.917 1.00 97.12 84 TYR A C 1
ATOM 635 O O . TYR A 1 84 ? 15.567 -10.489 -6.968 1.00 97.12 84 TYR A O 1
ATOM 643 N N . ARG A 1 85 ? 15.226 -12.269 -8.294 1.00 96.69 85 ARG A N 1
ATOM 644 C CA . ARG A 1 85 ? 16.231 -13.123 -7.639 1.00 96.69 85 ARG A CA 1
ATOM 645 C C . ARG A 1 85 ? 17.635 -12.537 -7.750 1.00 96.69 85 ARG A C 1
ATOM 647 O O . ARG A 1 85 ? 18.353 -12.560 -6.758 1.00 96.69 85 ARG A O 1
ATOM 654 N N . ASN A 1 86 ? 18.011 -11.997 -8.909 1.00 96.75 86 ASN A N 1
ATOM 655 C CA . ASN A 1 86 ? 19.315 -11.366 -9.103 1.00 96.75 86 ASN A CA 1
ATOM 656 C C . ASN A 1 86 ? 19.485 -10.175 -8.152 1.00 96.75 86 ASN A C 1
ATOM 658 O O . ASN A 1 86 ? 20.494 -10.096 -7.460 1.00 96.75 86 ASN A O 1
ATOM 662 N N . VAL A 1 87 ? 18.47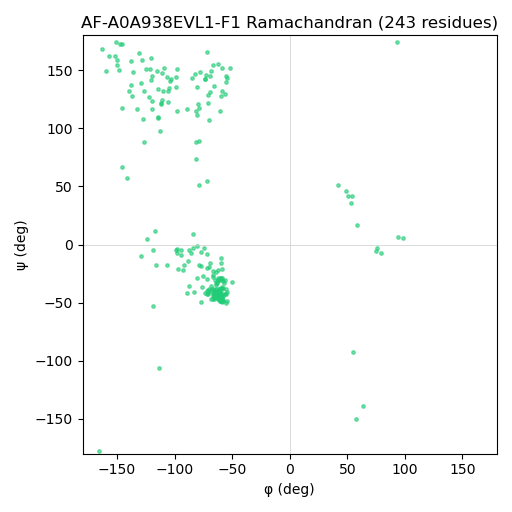8 -9.300 -8.043 1.00 96.94 87 VAL A N 1
ATOM 663 C CA . VAL A 1 87 ? 18.507 -8.167 -7.099 1.00 96.94 87 VAL A CA 1
ATOM 664 C C . VAL A 1 87 ? 18.629 -8.662 -5.656 1.00 96.94 87 VAL A C 1
ATOM 666 O O . VAL A 1 87 ? 19.517 -8.232 -4.922 1.00 96.94 87 VAL A O 1
ATOM 669 N N . ARG A 1 88 ? 17.805 -9.637 -5.258 1.00 93.75 88 ARG A N 1
ATOM 670 C CA . ARG A 1 88 ? 17.878 -10.271 -3.930 1.00 93.75 88 ARG A CA 1
ATOM 671 C C . ARG A 1 88 ? 19.223 -10.944 -3.652 1.00 93.75 88 ARG A C 1
ATOM 673 O O . ARG A 1 88 ? 19.621 -11.027 -2.503 1.00 93.75 88 ARG A O 1
ATOM 680 N N . GLN A 1 89 ? 19.927 -11.462 -4.649 1.00 93.56 89 GLN A N 1
ATOM 681 C CA . GLN A 1 89 ? 21.227 -12.106 -4.433 1.00 93.56 89 GLN A CA 1
ATOM 682 C C . GLN A 1 89 ? 22.366 -11.087 -4.381 1.00 93.56 89 GLN A C 1
ATOM 684 O O . GLN A 1 89 ? 23.250 -11.193 -3.533 1.00 93.56 89 GLN A O 1
ATOM 689 N N . ASN A 1 90 ? 22.323 -10.087 -5.258 1.00 96.00 90 ASN A N 1
ATOM 690 C CA . ASN A 1 90 ? 23.436 -9.170 -5.477 1.00 96.00 90 ASN A CA 1
ATOM 691 C C . ASN A 1 90 ? 23.359 -7.907 -4.609 1.00 96.00 90 ASN A C 1
ATOM 693 O O . ASN A 1 90 ? 24.389 -7.274 -4.397 1.00 96.00 90 ASN A O 1
ATOM 697 N N . SER A 1 91 ? 22.177 -7.525 -4.111 1.00 94.19 91 SER A N 1
ATOM 698 C CA . SER A 1 91 ? 21.962 -6.271 -3.365 1.00 94.19 91 SER A CA 1
ATOM 699 C C . SER A 1 91 ? 21.533 -6.470 -1.905 1.00 94.19 91 SER A C 1
ATOM 701 O O . SER A 1 91 ? 21.659 -5.541 -1.109 1.00 94.19 91 SER A O 1
ATOM 703 N N . PHE A 1 92 ? 21.049 -7.658 -1.522 1.00 77.56 92 PHE A N 1
ATOM 704 C CA . PHE A 1 92 ? 20.399 -7.891 -0.220 1.00 77.56 92 PHE A CA 1
ATOM 705 C C . PHE A 1 92 ? 21.290 -7.639 0.998 1.00 77.56 92 PHE A C 1
ATOM 707 O O . PHE A 1 92 ? 20.814 -7.104 1.994 1.00 77.56 92 PHE A O 1
ATOM 714 N N . TYR A 1 93 ? 22.576 -7.995 0.937 1.00 73.25 93 TYR A N 1
ATOM 715 C CA . TYR A 1 93 ? 23.454 -7.883 2.106 1.00 73.25 93 TYR A CA 1
ATOM 716 C C . TYR A 1 93 ? 23.913 -6.453 2.396 1.00 73.25 93 TYR A C 1
ATOM 718 O O . TYR A 1 93 ? 24.352 -6.190 3.513 1.00 73.25 93 TYR A O 1
ATOM 726 N N . GLY A 1 94 ? 23.829 -5.536 1.428 1.00 76.75 94 GLY A N 1
ATOM 727 C CA . GLY A 1 94 ? 24.332 -4.174 1.615 1.00 76.75 94 GLY A CA 1
ATOM 728 C C . GLY A 1 94 ? 23.373 -3.041 1.263 1.00 76.75 94 GLY A C 1
ATOM 729 O O . GLY A 1 94 ? 23.658 -1.905 1.629 1.00 76.75 94 GLY A O 1
ATOM 730 N N . LEU A 1 95 ? 22.230 -3.317 0.625 1.00 90.75 95 LEU A N 1
ATOM 731 C CA . LEU A 1 95 ? 21.208 -2.316 0.311 1.00 90.75 95 LEU A CA 1
ATOM 732 C C . LEU A 1 95 ? 19.839 -2.755 0.839 1.00 90.75 95 LEU A C 1
ATOM 734 O O . LEU A 1 95 ? 19.033 -3.319 0.100 1.00 90.75 95 LEU A O 1
ATOM 738 N N . LEU A 1 96 ? 19.528 -2.421 2.095 1.00 91.94 96 LEU A N 1
ATOM 739 C CA . LEU A 1 96 ? 18.205 -2.683 2.693 1.00 91.94 96 LEU A CA 1
ATOM 740 C C . LEU A 1 96 ? 17.053 -2.062 1.879 1.00 91.94 96 LEU A C 1
ATOM 742 O O . LEU A 1 96 ? 15.966 -2.623 1.805 1.00 91.94 96 LEU A O 1
ATOM 746 N N . GLN A 1 97 ? 17.312 -0.942 1.196 1.00 94.69 97 GLN A N 1
ATOM 747 C CA . GLN A 1 97 ? 16.345 -0.271 0.321 1.00 94.69 97 GLN A CA 1
ATOM 748 C C . GLN A 1 97 ? 16.022 -1.057 -0.966 1.00 94.69 97 GLN A C 1
ATOM 750 O O . GLN A 1 97 ? 15.057 -0.730 -1.657 1.00 94.69 97 GLN A O 1
ATOM 755 N N . SER A 1 98 ? 16.833 -2.053 -1.342 1.00 94.88 98 SER A N 1
ATOM 756 C CA . SER A 1 98 ? 16.696 -2.745 -2.633 1.00 94.88 98 SER A CA 1
ATOM 757 C C . SER A 1 98 ? 15.334 -3.421 -2.800 1.00 94.88 98 SER A C 1
ATOM 759 O O . SER A 1 98 ? 14.759 -3.324 -3.882 1.00 94.88 98 SER A O 1
ATOM 761 N N . ASP A 1 99 ? 14.779 -4.000 -1.729 1.00 93.75 99 ASP A N 1
ATOM 762 C CA . ASP A 1 99 ? 13.453 -4.631 -1.727 1.00 93.75 99 ASP A CA 1
ATOM 763 C C . ASP A 1 99 ? 12.322 -3.631 -2.004 1.00 93.75 99 ASP A C 1
ATOM 765 O O . ASP A 1 99 ? 11.375 -3.935 -2.733 1.00 93.75 99 ASP A O 1
ATOM 769 N N . LEU A 1 100 ? 12.435 -2.418 -1.460 1.00 95.88 100 LEU A N 1
ATOM 770 C CA . LEU A 1 100 ? 11.437 -1.375 -1.665 1.00 95.88 100 LEU A CA 1
ATOM 771 C C . LEU A 1 100 ? 11.493 -0.823 -3.093 1.00 95.88 100 LEU A C 1
ATOM 773 O O . LEU A 1 100 ? 10.451 -0.677 -3.724 1.00 95.88 100 LEU A O 1
ATOM 777 N N . LEU A 1 101 ? 12.688 -0.582 -3.645 1.00 97.50 101 LEU A N 1
ATOM 778 C CA . LEU A 1 101 ? 12.821 -0.117 -5.031 1.00 97.50 101 LEU A CA 1
ATOM 779 C C . LEU A 1 101 ? 12.372 -1.185 -6.039 1.00 97.50 101 LEU A C 1
ATOM 781 O O . LEU A 1 101 ? 11.640 -0.876 -6.982 1.00 97.50 101 LEU A O 1
ATOM 785 N N . ILE A 1 102 ? 12.821 -2.436 -5.869 1.00 97.56 102 ILE A N 1
ATOM 786 C CA . ILE A 1 102 ? 12.526 -3.495 -6.841 1.00 97.56 102 ILE A CA 1
ATOM 787 C C . ILE A 1 102 ? 11.030 -3.792 -6.915 1.00 97.56 102 ILE A C 1
ATOM 789 O O . ILE A 1 102 ? 10.582 -4.230 -7.964 1.00 97.56 102 ILE A O 1
ATOM 793 N N . SER A 1 103 ? 10.250 -3.500 -5.866 1.00 97.56 103 SER A N 1
ATOM 794 C CA . SER A 1 103 ? 8.790 -3.646 -5.896 1.00 97.56 103 SER A CA 1
ATOM 795 C C . SER A 1 103 ? 8.147 -2.863 -7.053 1.00 97.56 103 SER A C 1
ATOM 797 O O . SER A 1 103 ? 7.427 -3.442 -7.865 1.00 97.56 103 SER A O 1
ATOM 799 N N . GLY A 1 104 ? 8.481 -1.577 -7.206 1.00 98.38 104 GLY A N 1
ATOM 800 C CA . GLY A 1 104 ? 7.941 -0.734 -8.276 1.00 98.38 104 GLY A CA 1
ATOM 801 C C . GLY A 1 104 ? 8.463 -1.118 -9.658 1.00 98.38 104 GLY A C 1
ATOM 802 O O . GLY A 1 104 ? 7.708 -1.126 -10.631 1.00 98.38 104 GLY A O 1
ATOM 803 N N . ILE A 1 105 ? 9.741 -1.494 -9.755 1.00 98.75 105 ILE A N 1
ATOM 804 C CA . ILE A 1 105 ? 10.333 -1.953 -11.017 1.00 98.75 105 ILE A CA 1
ATOM 805 C C . ILE A 1 105 ? 9.695 -3.278 -11.453 1.00 98.75 105 ILE A C 1
ATOM 807 O O . ILE A 1 105 ? 9.336 -3.415 -12.615 1.00 98.75 105 ILE A O 1
ATOM 811 N N . GLU A 1 106 ? 9.510 -4.237 -10.547 1.00 98.56 106 GLU A N 1
ATOM 812 C CA . GLU A 1 106 ? 8.933 -5.554 -10.838 1.00 98.56 106 GLU A CA 1
ATOM 813 C C . GLU A 1 106 ? 7.483 -5.446 -11.333 1.00 98.56 106 GLU A C 1
ATOM 815 O O . GLU A 1 106 ? 7.144 -6.050 -12.355 1.00 98.56 106 GLU A O 1
ATOM 820 N N . ILE A 1 107 ? 6.676 -4.564 -10.729 1.00 98.75 107 ILE A N 1
ATOM 821 C CA . ILE A 1 107 ? 5.340 -4.207 -11.234 1.00 98.75 107 ILE A CA 1
ATOM 822 C C . ILE A 1 107 ? 5.429 -3.650 -12.664 1.00 98.75 107 ILE A C 1
ATOM 824 O O . ILE A 1 107 ? 4.669 -4.072 -13.541 1.00 98.75 107 ILE A O 1
ATOM 828 N N . ALA A 1 108 ? 6.388 -2.757 -12.934 1.00 98.81 108 ALA A N 1
ATOM 829 C CA . ALA A 1 108 ? 6.607 -2.213 -14.273 1.00 98.81 108 ALA A CA 1
ATOM 830 C C . ALA A 1 108 ? 7.028 -3.292 -15.287 1.00 98.81 108 ALA A C 1
ATOM 832 O O . ALA A 1 108 ? 6.636 -3.219 -16.453 1.00 98.81 108 ALA A O 1
ATOM 833 N N . LEU A 1 109 ? 7.769 -4.324 -14.864 1.00 98.81 109 LEU A N 1
ATOM 834 C CA . LEU A 1 109 ? 8.099 -5.473 -15.714 1.00 98.81 109 LEU A CA 1
ATOM 835 C C . LEU A 1 109 ? 6.849 -6.267 -16.095 1.00 98.81 109 LEU A C 1
ATOM 837 O O . LEU A 1 109 ? 6.703 -6.640 -17.261 1.00 98.81 109 LEU A O 1
ATOM 841 N N . TRP A 1 110 ? 5.932 -6.495 -15.150 1.00 98.81 110 TRP A N 1
ATOM 842 C CA . TRP A 1 110 ? 4.655 -7.148 -15.441 1.00 98.81 110 TRP A CA 1
ATOM 843 C C . TRP A 1 110 ? 3.784 -6.332 -16.391 1.00 98.81 110 TRP A C 1
ATOM 845 O O . TRP A 1 110 ? 3.234 -6.908 -17.330 1.00 98.81 110 TRP A O 1
ATOM 855 N N . ASP A 1 111 ? 3.673 -5.017 -16.187 1.00 98.81 111 ASP A N 1
ATOM 856 C CA . ASP A 1 111 ? 2.914 -4.138 -17.086 1.00 98.81 111 ASP A CA 1
ATOM 857 C C . ASP A 1 111 ? 3.533 -4.115 -18.493 1.00 98.81 111 ASP A C 1
ATOM 859 O O . ASP A 1 111 ? 2.830 -4.284 -19.491 1.00 98.81 111 ASP A O 1
ATOM 863 N N . CYS A 1 112 ? 4.863 -4.017 -18.588 1.00 98.75 112 CYS A N 1
ATOM 864 C CA . CYS A 1 112 ? 5.583 -4.055 -19.862 1.00 98.75 112 CYS A CA 1
ATOM 865 C C . CYS A 1 112 ? 5.352 -5.385 -20.595 1.00 98.75 112 CYS A C 1
ATOM 867 O O . CYS A 1 112 ? 5.039 -5.395 -21.788 1.00 98.75 112 CYS A O 1
ATOM 869 N N . LEU A 1 113 ? 5.474 -6.512 -19.887 1.00 98.75 113 LEU A N 1
ATOM 870 C CA . LEU A 1 113 ? 5.265 -7.845 -20.449 1.00 98.75 113 LEU A CA 1
ATOM 871 C C . LEU A 1 113 ? 3.806 -8.064 -20.871 1.00 98.75 113 LEU A C 1
ATOM 873 O O . LEU A 1 113 ? 3.558 -8.623 -21.939 1.00 98.75 113 LEU A O 1
ATOM 877 N N . GLY A 1 114 ? 2.851 -7.608 -20.057 1.00 98.50 114 GLY A N 1
ATOM 878 C CA . GLY A 1 114 ? 1.419 -7.641 -20.357 1.00 98.50 114 GLY A CA 1
ATOM 879 C C . GLY A 1 114 ? 1.091 -6.893 -21.638 1.00 98.50 114 GLY A C 1
ATOM 880 O O . GLY A 1 114 ? 0.454 -7.446 -22.530 1.00 98.50 114 GLY A O 1
ATOM 881 N N . ARG A 1 115 ? 1.615 -5.675 -21.789 1.00 98.38 115 ARG A N 1
ATOM 882 C CA . ARG A 1 115 ? 1.448 -4.875 -23.010 1.00 98.38 115 ARG A CA 1
ATOM 883 C C . ARG A 1 115 ? 2.107 -5.514 -24.224 1.00 98.38 115 ARG A C 1
ATOM 885 O O . ARG A 1 115 ? 1.500 -5.528 -25.286 1.00 98.38 115 ARG A O 1
ATOM 892 N N . ALA A 1 116 ? 3.308 -6.070 -24.073 1.00 98.19 116 ALA A N 1
ATOM 893 C CA . ALA A 1 116 ? 4.000 -6.752 -25.165 1.00 98.19 116 ALA A CA 1
ATOM 894 C C . ALA A 1 116 ? 3.276 -8.022 -25.640 1.00 98.19 116 ALA A C 1
ATOM 896 O O . ALA A 1 116 ? 3.365 -8.383 -26.811 1.00 98.19 116 ALA A O 1
ATOM 897 N N . LYS A 1 117 ? 2.564 -8.708 -24.737 1.00 97.88 117 LYS A N 1
ATOM 898 C CA . LYS A 1 117 ? 1.773 -9.909 -25.051 1.00 97.88 117 LYS A CA 1
ATOM 899 C C . LYS A 1 117 ? 0.300 -9.624 -25.340 1.00 97.88 117 LYS A C 1
ATOM 901 O O . LYS A 1 117 ? -0.421 -10.561 -25.664 1.00 97.88 117 LYS A O 1
ATOM 906 N N . GLU A 1 118 ? -0.141 -8.376 -25.191 1.00 97.81 118 GLU A N 1
ATOM 907 C CA . GLU A 1 118 ? -1.556 -7.987 -25.224 1.00 97.81 118 GLU A CA 1
ATOM 908 C C . GLU A 1 118 ? -2.419 -8.798 -24.234 1.00 97.81 118 GLU A C 1
ATOM 910 O O . GLU A 1 118 ? -3.582 -9.117 -24.487 1.00 97.81 118 GLU A O 1
ATOM 915 N N . GLU A 1 119 ? -1.849 -9.136 -23.072 1.00 97.50 119 GLU A N 1
ATOM 916 C CA . GLU A 1 119 ? -2.515 -9.903 -22.021 1.00 97.50 119 GLU A CA 1
ATOM 917 C C . GLU A 1 119 ? -2.583 -9.122 -20.704 1.00 97.50 119 GLU A C 1
ATOM 919 O O . GLU A 1 119 ? -1.622 -8.456 -20.313 1.00 97.50 119 GLU A O 1
ATOM 924 N N . PRO A 1 120 ? -3.694 -9.227 -19.955 1.00 97.69 120 PRO A N 1
ATOM 925 C CA . PRO A 1 120 ? -3.768 -8.622 -18.638 1.00 97.69 120 PRO A CA 1
ATOM 926 C C . PRO A 1 120 ? -2.847 -9.351 -17.649 1.00 97.69 120 PRO A C 1
ATOM 928 O O . PRO A 1 120 ? -2.746 -10.580 -17.662 1.00 97.69 120 PRO A O 1
ATOM 931 N N . ILE A 1 121 ? -2.248 -8.601 -16.720 1.00 98.00 121 ILE A N 1
ATOM 932 C CA . ILE A 1 121 ? -1.262 -9.115 -15.751 1.00 98.00 121 ILE A CA 1
ATOM 933 C C . ILE A 1 121 ? -1.799 -10.311 -14.952 1.00 98.00 121 ILE A C 1
ATOM 935 O O . ILE A 1 121 ? -1.092 -11.299 -14.779 1.00 98.00 121 ILE A O 1
ATOM 939 N N . TRP A 1 122 ? -3.066 -10.293 -14.517 1.00 97.44 122 TRP A N 1
ATOM 940 C CA . TRP A 1 122 ? -3.648 -11.417 -13.767 1.00 97.44 122 TRP A CA 1
ATOM 941 C C . TRP A 1 122 ? -3.594 -12.742 -14.543 1.00 97.44 122 TRP A C 1
ATOM 943 O O . TRP A 1 122 ? -3.449 -13.799 -13.932 1.00 97.44 122 TRP A O 1
ATOM 953 N N . LYS A 1 123 ? -3.671 -12.704 -15.878 1.00 97.88 123 LYS A N 1
ATOM 954 C CA . LYS A 1 123 ? -3.570 -13.901 -16.719 1.00 97.88 123 LYS A CA 1
ATOM 955 C C . LYS A 1 123 ? -2.130 -14.399 -16.766 1.00 97.88 123 LYS A C 1
ATOM 957 O O . LYS A 1 123 ? -1.899 -15.596 -16.615 1.00 97.88 123 LYS A O 1
ATOM 962 N N . LEU A 1 124 ? -1.169 -13.479 -16.877 1.00 97.81 124 LEU A N 1
ATOM 963 C CA . LEU A 1 124 ? 0.262 -13.788 -16.809 1.00 97.81 124 LEU A CA 1
ATOM 964 C C . LEU A 1 124 ? 0.682 -14.356 -15.444 1.00 97.81 124 LEU A C 1
ATOM 966 O O . LEU A 1 124 ? 1.561 -15.215 -15.381 1.00 97.81 124 LEU A O 1
ATOM 970 N N . LEU A 1 125 ? 0.019 -13.930 -14.365 1.00 97.44 125 LEU A N 1
ATOM 971 C CA . LEU A 1 125 ? 0.167 -14.493 -13.017 1.00 97.44 125 LEU A CA 1
ATOM 972 C C . LEU A 1 125 ? -0.456 -15.895 -12.871 1.00 97.44 125 LEU A C 1
ATOM 974 O O . LEU A 1 125 ? -0.253 -16.549 -11.851 1.00 97.44 125 LEU A O 1
ATOM 978 N N . GLY A 1 126 ? -1.191 -16.377 -13.879 1.00 97.00 126 GLY A N 1
ATOM 979 C CA . GLY A 1 126 ? -1.781 -17.716 -13.914 1.00 97.00 126 GLY A CA 1
ATOM 980 C C . GLY A 1 126 ? -3.257 -17.788 -13.512 1.00 97.00 126 GLY A C 1
ATOM 981 O O . GLY A 1 126 ? -3.815 -18.886 -13.444 1.00 97.00 126 GLY A O 1
ATOM 982 N N . TYR A 1 127 ? -3.927 -16.656 -13.268 1.00 97.56 127 TYR A N 1
ATOM 983 C CA . TYR A 1 127 ? -5.366 -16.663 -13.005 1.00 97.56 127 TYR A CA 1
ATOM 984 C C . TYR A 1 127 ? -6.166 -16.915 -14.288 1.00 97.56 127 TYR A C 1
ATOM 986 O O . TYR A 1 127 ? -5.852 -16.406 -15.361 1.00 97.56 127 TYR A O 1
ATOM 994 N N . LYS A 1 128 ? -7.261 -17.676 -14.170 1.00 96.12 128 LYS A N 1
ATOM 995 C CA . LYS A 1 128 ? -8.180 -17.950 -15.293 1.00 96.12 128 LYS A CA 1
ATOM 996 C C . LYS A 1 128 ? -9.172 -16.814 -15.551 1.00 96.12 128 LYS A C 1
ATOM 998 O O . LYS A 1 128 ? -9.642 -16.655 -16.672 1.00 96.12 128 LYS A O 1
ATOM 1003 N N . LYS A 1 129 ? -9.525 -16.068 -14.504 1.00 95.56 129 LYS A N 1
ATOM 1004 C CA . LYS A 1 129 ? -10.450 -14.932 -14.528 1.00 95.56 129 LYS A CA 1
ATOM 1005 C C . LYS A 1 129 ? -10.179 -14.021 -13.336 1.00 95.56 129 LYS A C 1
ATOM 1007 O O . LYS A 1 129 ? -9.584 -14.456 -12.351 1.00 95.56 129 LYS A O 1
ATOM 1012 N N . THR A 1 130 ? -10.675 -12.793 -13.414 1.00 95.06 130 THR A N 1
ATOM 1013 C CA . THR A 1 130 ? -10.759 -11.873 -12.278 1.00 95.06 130 THR A CA 1
ATOM 1014 C C . THR A 1 130 ? -12.219 -11.661 -11.884 1.00 95.06 130 THR A C 1
ATOM 1016 O O . THR A 1 130 ? -13.107 -11.700 -12.734 1.00 95.06 130 THR A O 1
ATOM 1019 N N . GLU A 1 131 ? -12.461 -11.459 -10.593 1.00 94.88 131 GLU A N 1
ATOM 1020 C CA . GLU A 1 131 ? -13.789 -11.214 -10.026 1.00 94.88 131 GLU A CA 1
ATOM 1021 C C . GLU A 1 131 ? -13.894 -9.763 -9.566 1.00 94.88 131 GLU A C 1
ATOM 1023 O O . GLU A 1 131 ? -12.896 -9.166 -9.149 1.00 94.88 131 GLU A O 1
ATOM 1028 N N . ARG A 1 132 ? -15.113 -9.214 -9.571 1.00 96.19 132 ARG A N 1
ATOM 1029 C CA . ARG A 1 132 ? -15.368 -7.895 -8.981 1.00 96.19 132 ARG A CA 1
ATOM 1030 C C . ARG A 1 132 ? -14.972 -7.911 -7.503 1.00 96.19 132 ARG A C 1
ATOM 1032 O O . ARG A 1 132 ? -15.345 -8.824 -6.768 1.00 96.19 132 ARG A O 1
ATOM 1039 N N . LYS A 1 133 ? -14.217 -6.900 -7.078 1.00 96.44 133 LYS A N 1
ATOM 1040 C CA . LYS A 1 133 ? -13.810 -6.705 -5.682 1.00 96.44 133 LYS A CA 1
ATOM 1041 C C . LYS A 1 133 ? -14.659 -5.601 -5.067 1.00 96.44 133 LYS A C 1
ATOM 1043 O O . LYS A 1 133 ? -14.982 -4.633 -5.753 1.00 96.44 133 LYS A O 1
ATOM 1048 N N . LEU A 1 134 ? -15.034 -5.760 -3.800 1.00 96.88 134 LEU A N 1
ATOM 1049 C CA . LEU A 1 134 ? -15.686 -4.697 -3.043 1.00 96.88 134 LEU A CA 1
ATOM 1050 C C . LEU A 1 134 ? -14.597 -3.746 -2.526 1.00 96.88 134 LEU A C 1
ATOM 1052 O O . LEU A 1 134 ? -13.776 -4.190 -1.724 1.00 96.88 134 LEU A O 1
ATOM 1056 N N . PRO A 1 135 ? -14.546 -2.481 -2.975 1.00 97.88 135 PRO A N 1
ATOM 1057 C CA . PRO A 1 135 ? -13.593 -1.531 -2.427 1.00 97.88 135 PRO A CA 1
ATOM 1058 C C . PRO A 1 135 ? -14.030 -1.105 -1.024 1.00 97.88 135 PRO A C 1
ATOM 1060 O O . PRO A 1 135 ? -15.223 -0.902 -0.773 1.00 97.88 135 PRO A O 1
ATOM 1063 N N . TYR A 1 136 ? -13.057 -0.928 -0.135 1.00 98.19 136 TYR A N 1
ATOM 1064 C CA . TYR A 1 136 ? -13.254 -0.213 1.117 1.00 98.19 136 TYR A CA 1
ATOM 1065 C C . TYR A 1 136 ? -12.589 1.160 1.042 1.00 98.19 136 TYR A C 1
ATOM 1067 O O . TYR A 1 136 ? -11.541 1.309 0.414 1.00 98.19 136 TYR A O 1
ATOM 1075 N N . ALA A 1 137 ? -13.200 2.169 1.658 1.00 98.00 137 ALA A N 1
ATOM 1076 C CA . ALA A 1 137 ? -12.559 3.467 1.824 1.00 98.00 137 ALA A CA 1
ATOM 1077 C C . ALA A 1 137 ? -11.572 3.376 2.993 1.00 98.00 137 ALA A C 1
ATOM 1079 O O . ALA A 1 137 ? -11.993 3.109 4.116 1.00 98.00 137 ALA A O 1
ATOM 1080 N N . SER A 1 138 ? -10.278 3.566 2.734 1.00 97.06 138 SER A N 1
ATOM 1081 C CA . SER A 1 138 ? -9.268 3.695 3.791 1.00 97.06 138 SER A CA 1
ATOM 1082 C C . SER A 1 138 ? -9.164 5.164 4.178 1.00 97.06 138 SER A C 1
ATOM 1084 O O . SER A 1 138 ? -8.843 5.995 3.330 1.00 97.06 138 SER A O 1
ATOM 1086 N N . VAL A 1 139 ? -9.496 5.497 5.422 1.00 96.12 139 VAL A N 1
ATOM 1087 C CA . VAL A 1 139 ? -9.599 6.879 5.902 1.00 96.12 139 VAL A CA 1
ATOM 1088 C C . VAL A 1 139 ? -8.950 7.025 7.275 1.00 96.12 139 VAL A C 1
ATOM 1090 O O . VAL A 1 139 ? -8.980 6.110 8.092 1.00 96.12 139 VAL A O 1
ATOM 1093 N N . LEU A 1 140 ? -8.386 8.199 7.550 1.00 95.31 140 LEU A N 1
ATOM 1094 C CA . LEU A 1 140 ? -7.897 8.526 8.887 1.00 95.31 140 LEU A CA 1
ATOM 1095 C C . LEU A 1 140 ? -9.074 8.767 9.837 1.00 95.31 140 LEU A C 1
ATOM 1097 O O . LEU A 1 140 ? -10.082 9.367 9.429 1.00 95.31 140 LEU A O 1
ATOM 1101 N N . PHE A 1 141 ? -8.922 8.396 11.110 1.00 97.12 141 PHE A N 1
ATOM 1102 C CA . PHE A 1 141 ? -9.809 8.884 12.169 1.00 97.12 141 PHE A CA 1
ATOM 1103 C C . PHE A 1 141 ? -9.906 10.421 12.146 1.00 97.12 141 PHE A C 1
ATOM 1105 O O . PHE A 1 141 ? -9.042 11.128 11.621 1.00 97.12 141 PHE A O 1
ATOM 1112 N N . GLY A 1 142 ? -11.037 10.961 12.599 1.00 96.38 142 GLY A N 1
ATOM 1113 C CA . GLY A 1 142 ? -11.121 12.390 12.921 1.00 96.38 142 GLY A CA 1
ATOM 1114 C C . GLY A 1 142 ? -10.334 12.699 14.191 1.00 96.38 142 GLY A C 1
ATOM 1115 O O . GLY A 1 142 ? -10.042 11.779 14.952 1.00 96.38 142 GLY A O 1
ATOM 1116 N N . ASP A 1 143 ? -10.073 13.975 14.458 1.00 95.94 143 ASP A N 1
ATOM 1117 C CA . ASP A 1 143 ? -9.499 14.397 15.744 1.00 95.94 143 ASP A CA 1
ATOM 1118 C C . ASP A 1 143 ? -10.526 14.226 16.874 1.00 95.94 143 ASP A C 1
ATOM 1120 O O . ASP A 1 143 ? -10.188 14.140 18.052 1.00 95.94 143 ASP A O 1
ATOM 1124 N N . THR A 1 144 ? -11.808 14.131 16.503 1.00 98.12 144 THR A N 1
ATOM 1125 C CA . THR A 1 144 ? -12.920 13.818 17.398 1.00 98.12 144 THR A CA 1
ATOM 1126 C C . THR A 1 144 ? -13.776 12.662 16.870 1.00 98.12 144 THR A C 1
ATOM 1128 O O . THR A 1 144 ? -13.826 12.361 15.668 1.00 98.12 144 THR A O 1
ATOM 1131 N N . ALA A 1 145 ? -14.525 12.017 17.768 1.00 98.44 145 ALA A N 1
ATOM 1132 C CA . ALA A 1 145 ? -15.503 10.998 17.391 1.00 98.44 145 ALA A CA 1
ATOM 1133 C C . ALA A 1 145 ? -16.580 11.562 16.436 1.00 98.44 145 ALA A C 1
ATOM 1135 O O . ALA A 1 145 ? -16.986 10.896 15.484 1.00 98.44 145 ALA A O 1
ATOM 1136 N N . ALA A 1 146 ? -16.996 12.821 16.620 1.00 98.69 146 ALA A N 1
ATOM 1137 C CA . ALA A 1 146 ? -17.964 13.478 15.739 1.00 98.69 146 ALA A CA 1
ATOM 1138 C C . ALA A 1 146 ? -17.450 13.598 14.293 1.00 98.69 146 ALA A C 1
ATOM 1140 O O . ALA A 1 146 ? -18.172 13.273 13.347 1.00 98.69 146 ALA A O 1
ATOM 1141 N N . GLU A 1 147 ? -16.187 13.988 14.117 1.00 98.56 147 GLU A N 1
ATOM 1142 C CA . GLU A 1 147 ? -15.540 14.027 12.802 1.00 98.56 147 GLU A CA 1
ATOM 1143 C C . GLU A 1 147 ? -15.396 12.632 12.191 1.00 98.56 147 GLU A C 1
ATOM 1145 O O . GLU A 1 147 ? -15.635 12.448 10.998 1.00 98.56 147 GLU A O 1
ATOM 1150 N N . THR A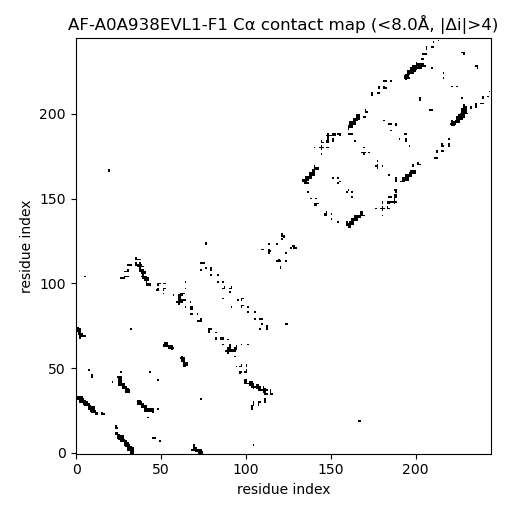 1 148 ? -15.071 11.625 13.007 1.00 98.69 148 THR A N 1
ATOM 1151 C CA . THR A 1 148 ? -15.002 10.222 12.564 1.00 98.69 148 THR A CA 1
ATOM 1152 C C . THR A 1 148 ? -16.344 9.760 11.994 1.00 98.69 148 THR A C 1
ATOM 1154 O O . THR A 1 148 ? -16.404 9.226 10.882 1.00 98.69 148 THR A O 1
ATOM 1157 N N . LYS A 1 149 ? -17.448 10.044 12.696 1.00 98.81 149 LYS A N 1
ATOM 1158 C CA . LYS A 1 149 ? -18.805 9.774 12.201 1.00 98.81 149 LYS A CA 1
ATOM 1159 C C . LYS A 1 149 ? -19.089 10.511 10.896 1.00 98.81 149 LYS A C 1
ATOM 1161 O O . LYS A 1 149 ? -19.625 9.911 9.966 1.00 98.81 149 LYS A O 1
ATOM 1166 N N . GLN A 1 150 ? -18.740 11.794 10.808 1.00 98.69 150 GLN A N 1
ATOM 1167 C CA . GLN A 1 150 ? -18.968 12.591 9.602 1.00 98.69 150 GLN A CA 1
ATOM 1168 C C . GLN A 1 150 ? -18.223 12.012 8.392 1.00 98.69 150 GLN A C 1
ATOM 1170 O O . GLN A 1 150 ? -18.838 11.829 7.340 1.00 98.69 150 GLN A O 1
ATOM 1175 N N . LYS A 1 151 ? -16.945 11.645 8.555 1.00 98.62 151 LYS A N 1
ATOM 1176 C CA . LYS A 1 151 ? -16.147 10.964 7.523 1.00 98.62 151 LYS A CA 1
ATOM 1177 C C . LYS A 1 151 ? -16.797 9.644 7.090 1.00 98.62 151 LYS A C 1
ATOM 1179 O O . LYS A 1 151 ? -16.894 9.364 5.895 1.00 98.62 151 LYS A O 1
ATOM 1184 N N . ALA A 1 152 ? -17.305 8.852 8.038 1.00 98.62 152 ALA A N 1
ATOM 1185 C CA . ALA A 1 152 ? -17.977 7.587 7.740 1.00 98.62 152 ALA A CA 1
ATOM 1186 C C . ALA A 1 152 ? -19.274 7.792 6.933 1.00 98.62 152 ALA A C 1
ATOM 1188 O O . ALA A 1 152 ? -19.493 7.115 5.925 1.00 98.62 152 ALA A O 1
ATOM 1189 N N . VAL A 1 153 ? -20.102 8.769 7.327 1.00 98.69 153 VAL A N 1
ATOM 1190 C CA . VAL A 1 153 ? -21.318 9.154 6.590 1.00 98.69 153 VAL A CA 1
ATOM 1191 C C . VAL A 1 153 ? -20.972 9.631 5.181 1.00 98.69 153 VAL A C 1
ATOM 1193 O O . VAL A 1 153 ? -21.651 9.253 4.226 1.00 98.69 153 VAL A O 1
ATOM 1196 N N . GLU A 1 154 ? -19.914 10.428 5.027 1.00 98.56 154 GLU A N 1
ATOM 1197 C CA . GLU A 1 154 ? -19.463 10.908 3.723 1.00 98.56 154 GLU A CA 1
ATOM 1198 C C . GLU A 1 154 ? -19.081 9.744 2.797 1.00 98.56 154 GLU A C 1
ATOM 1200 O O . GLU A 1 154 ? -19.563 9.677 1.665 1.00 98.56 154 GLU A O 1
ATOM 1205 N N . MET A 1 155 ? -18.270 8.793 3.271 1.00 98.50 155 MET A N 1
ATOM 1206 C CA . MET A 1 155 ? -17.866 7.638 2.459 1.00 98.50 155 MET A CA 1
ATOM 1207 C C . MET A 1 155 ? -19.056 6.737 2.114 1.00 98.50 155 MET A C 1
ATOM 1209 O O . MET A 1 155 ? -19.186 6.297 0.969 1.00 98.50 155 MET A O 1
ATOM 1213 N N . ARG A 1 156 ? -19.979 6.519 3.058 1.00 97.88 156 ARG A N 1
ATOM 1214 C CA . ARG A 1 156 ? -21.231 5.800 2.787 1.00 97.88 156 ARG A CA 1
ATOM 1215 C C . ARG A 1 156 ? -22.056 6.498 1.704 1.00 97.88 156 ARG A C 1
ATOM 1217 O O . ARG A 1 156 ? -22.540 5.839 0.788 1.00 97.88 156 ARG A O 1
ATOM 1224 N N . ASN A 1 157 ? -22.179 7.825 1.765 1.00 98.19 157 ASN A N 1
ATOM 1225 C CA . ASN A 1 157 ? -22.901 8.617 0.764 1.00 98.19 157 ASN A CA 1
ATOM 1226 C C . ASN A 1 157 ? -22.213 8.591 -0.614 1.00 98.19 157 ASN A C 1
ATOM 1228 O O . ASN A 1 157 ? -22.893 8.696 -1.632 1.00 98.19 157 ASN A O 1
ATOM 1232 N N . LYS A 1 158 ? -20.889 8.382 -0.664 1.00 98.19 158 LYS A N 1
ATOM 1233 C CA . LYS A 1 158 ? -20.136 8.090 -1.901 1.00 98.19 158 LYS A CA 1
ATOM 1234 C C . LYS A 1 158 ? -20.346 6.658 -2.424 1.00 98.19 158 LYS A C 1
ATOM 1236 O O . LYS A 1 158 ? -19.830 6.317 -3.484 1.00 98.19 158 LYS A O 1
ATOM 1241 N N . GLY A 1 159 ? -21.111 5.824 -1.717 1.00 97.62 159 GLY A N 1
ATOM 1242 C CA . GLY A 1 159 ? -21.475 4.467 -2.128 1.00 97.62 159 GLY A CA 1
ATOM 1243 C C . GLY A 1 159 ? -20.558 3.364 -1.596 1.00 97.62 159 GLY A C 1
ATOM 1244 O O . GLY A 1 159 ? -20.728 2.204 -1.983 1.00 97.62 159 GLY A O 1
ATOM 1245 N N . PHE A 1 160 ? -19.606 3.680 -0.710 1.00 98.38 160 PHE A N 1
ATOM 1246 C CA . PHE A 1 160 ? -18.787 2.654 -0.068 1.00 98.38 160 PHE A CA 1
ATOM 1247 C C . PHE A 1 160 ? -19.626 1.824 0.905 1.00 98.38 160 PHE A C 1
ATOM 1249 O O . PHE A 1 160 ? -20.341 2.356 1.752 1.00 98.38 160 PHE A O 1
ATOM 1256 N N . LYS A 1 161 ? -19.502 0.499 0.795 1.00 98.06 161 LYS A N 1
ATOM 1257 C CA . LYS A 1 161 ? -20.111 -0.465 1.730 1.00 98.06 161 LYS A CA 1
ATOM 1258 C C . LYS A 1 161 ? -19.132 -0.954 2.795 1.00 98.06 161 LYS A C 1
ATOM 1260 O O . LYS A 1 161 ? -19.524 -1.708 3.678 1.00 98.06 161 LYS A O 1
ATOM 1265 N N . ALA A 1 162 ? -17.864 -0.582 2.668 1.00 98.69 162 ALA A N 1
ATOM 1266 C CA . ALA A 1 162 ? -16.793 -0.973 3.561 1.00 98.69 162 ALA A CA 1
ATOM 1267 C C . ALA A 1 162 ? -15.897 0.241 3.834 1.00 98.69 162 ALA A C 1
ATOM 1269 O O . ALA A 1 162 ? -15.602 1.001 2.907 1.00 98.69 162 ALA A O 1
ATOM 1270 N N . ILE A 1 163 ? -15.489 0.441 5.084 1.00 98.75 163 ILE A N 1
ATOM 1271 C CA . ILE A 1 163 ? -14.618 1.547 5.497 1.00 98.75 163 ILE A CA 1
ATOM 1272 C C . ILE A 1 163 ? -13.606 1.013 6.510 1.00 98.75 163 ILE A C 1
ATOM 1274 O O . ILE A 1 163 ? -13.988 0.329 7.458 1.00 98.75 163 ILE A O 1
ATOM 1278 N N . LYS A 1 164 ? -12.329 1.345 6.315 1.00 98.75 164 LYS A N 1
ATOM 1279 C CA . LYS A 1 164 ? -11.274 1.155 7.309 1.00 98.75 164 LYS A CA 1
ATOM 1280 C C . LYS A 1 164 ? -10.909 2.512 7.896 1.00 98.75 164 LYS A C 1
ATOM 1282 O O . LYS A 1 164 ? -10.534 3.403 7.135 1.00 98.75 164 LYS A O 1
ATOM 1287 N N . PHE A 1 165 ? -11.019 2.653 9.212 1.00 98.50 165 PHE A N 1
ATOM 1288 C CA . PHE A 1 165 ? -10.467 3.799 9.930 1.00 98.50 165 PHE A CA 1
ATOM 1289 C C . PHE A 1 165 ? -9.133 3.424 10.555 1.00 98.50 165 PHE A C 1
ATOM 1291 O O . PHE A 1 165 ? -9.033 2.361 11.161 1.00 98.50 165 PHE A O 1
ATOM 1298 N N . GLY A 1 166 ? -8.132 4.290 10.435 1.00 96.75 166 GLY A N 1
ATOM 1299 C CA . GLY A 1 166 ? -6.864 4.086 11.126 1.00 96.75 166 GLY A CA 1
ATOM 1300 C C . GLY A 1 166 ? -6.175 5.366 11.553 1.00 96.75 166 GLY A C 1
ATOM 1301 O O . GLY A 1 166 ? -6.599 6.461 11.168 1.00 96.75 166 GLY A O 1
ATOM 1302 N N . TRP A 1 167 ? -5.100 5.201 12.325 1.00 94.94 167 TRP A N 1
ATOM 1303 C CA . TRP A 1 167 ? -4.212 6.287 12.755 1.00 94.94 167 TRP A CA 1
ATOM 1304 C C . TRP A 1 167 ? -4.958 7.393 13.532 1.00 94.94 167 TRP A C 1
ATOM 1306 O O . TRP A 1 167 ? -5.946 7.134 14.219 1.00 94.94 167 TRP A O 1
ATOM 1316 N N . GLY A 1 168 ? -4.492 8.643 13.455 1.00 91.31 168 GLY A N 1
ATOM 1317 C CA . GLY A 1 168 ? -5.081 9.753 14.205 1.00 91.31 168 GLY A CA 1
ATOM 1318 C C . GLY A 1 168 ? -4.928 9.546 15.719 1.00 91.31 168 GLY A C 1
ATOM 1319 O O . GLY A 1 168 ? -3.865 9.106 16.153 1.00 91.31 168 GLY A O 1
ATOM 1320 N N . PRO A 1 169 ? -5.952 9.851 16.537 1.00 94.75 169 PRO A N 1
ATOM 1321 C CA . PRO A 1 169 ? -5.855 9.730 17.993 1.00 94.75 169 PRO A CA 1
ATOM 1322 C C . PRO A 1 169 ? -5.960 8.285 18.514 1.00 94.75 169 PRO A C 1
ATOM 1324 O O . PRO A 1 169 ? -5.790 8.068 19.715 1.00 94.75 169 PRO A O 1
ATOM 1327 N N . PHE A 1 170 ? -6.248 7.305 17.649 1.00 96.75 170 PHE A N 1
ATOM 1328 C CA . PHE A 1 170 ? -6.525 5.932 18.070 1.00 96.75 170 PHE A CA 1
ATOM 1329 C C . PHE A 1 170 ? -5.339 5.312 18.822 1.00 96.75 170 PHE A C 1
ATOM 1331 O O . PHE A 1 170 ? -4.207 5.312 18.344 1.00 96.75 170 PHE A O 1
ATOM 1338 N N . GLY A 1 171 ? -5.600 4.778 20.014 1.00 96.44 171 GLY A N 1
ATOM 1339 C CA . GLY A 1 171 ? -4.610 4.151 20.886 1.00 96.44 171 GLY A CA 1
ATOM 1340 C C . GLY A 1 171 ? -3.678 5.117 21.623 1.00 96.44 171 GLY A C 1
ATOM 1341 O O . GLY A 1 171 ? -2.922 4.663 22.482 1.00 96.44 171 GLY A O 1
ATOM 1342 N N . LEU A 1 172 ? -3.746 6.427 21.351 1.00 95.88 172 LEU A N 1
ATOM 1343 C CA . LEU A 1 172 ? -2.866 7.442 21.950 1.00 95.88 172 LEU A CA 1
ATOM 1344 C C . LEU A 1 172 ? -3.424 8.071 23.233 1.00 95.88 172 LEU A C 1
ATOM 1346 O O . LEU A 1 172 ? -2.665 8.686 23.985 1.00 95.88 172 LEU A O 1
ATOM 1350 N N . THR A 1 173 ? -4.728 7.938 23.490 1.00 93.50 173 THR A N 1
ATOM 1351 C CA . THR A 1 173 ? -5.382 8.513 24.674 1.00 93.50 173 THR A CA 1
ATOM 1352 C C . THR A 1 173 ? -5.898 7.424 25.620 1.00 93.50 173 THR A C 1
ATOM 1354 O O . THR A 1 173 ? -5.113 6.794 26.330 1.00 93.50 173 THR A O 1
ATOM 1357 N N . THR A 1 174 ? -7.208 7.193 25.671 1.00 97.50 174 THR A N 1
ATOM 1358 C CA . THR A 1 174 ? -7.871 6.256 26.581 1.00 97.50 174 THR A CA 1
ATOM 1359 C C . THR A 1 174 ? -8.639 5.192 25.800 1.00 97.50 174 THR A C 1
ATOM 1361 O O . THR A 1 174 ? -8.956 5.365 24.624 1.00 97.50 174 THR A O 1
ATOM 1364 N N . VAL A 1 175 ? -8.948 4.066 26.452 1.00 97.94 175 VAL A N 1
ATOM 1365 C CA . VAL A 1 175 ? -9.764 3.001 25.837 1.00 97.94 175 VAL A CA 1
ATOM 1366 C C . VAL A 1 175 ? -11.174 3.523 25.545 1.00 97.94 175 VAL A C 1
ATOM 1368 O O . VAL A 1 175 ? -11.794 3.134 24.559 1.00 97.94 175 VAL A O 1
ATOM 1371 N N . GLU A 1 176 ? -11.668 4.423 26.392 1.00 98.38 176 GLU A N 1
ATOM 1372 C CA . GLU A 1 176 ? -12.971 5.066 26.281 1.00 98.38 176 GLU A CA 1
ATOM 1373 C C . GLU A 1 176 ? -13.049 6.009 25.073 1.00 98.38 176 GLU A C 1
ATOM 1375 O O . GLU A 1 176 ? -14.062 6.013 24.369 1.00 98.38 176 GLU A O 1
ATOM 1380 N N . ASP A 1 177 ? -11.982 6.759 24.789 1.00 98.06 177 ASP A N 1
ATOM 1381 C CA . ASP A 1 177 ? -11.908 7.596 23.587 1.00 98.06 177 ASP A CA 1
ATOM 1382 C C . ASP A 1 177 ? -11.885 6.731 22.321 1.00 98.06 177 ASP A C 1
ATOM 1384 O O . ASP A 1 177 ? -12.678 6.956 21.404 1.00 98.06 177 ASP A O 1
ATOM 1388 N N . ASP A 1 178 ? -11.056 5.681 22.290 1.00 98.56 178 ASP A N 1
ATOM 1389 C CA . ASP A 1 178 ? -11.018 4.727 21.174 1.00 98.56 178 ASP A CA 1
ATOM 1390 C C . ASP A 1 178 ? -12.398 4.104 20.929 1.00 98.56 178 ASP A C 1
ATOM 1392 O O . ASP A 1 178 ? -12.862 4.007 19.789 1.00 98.56 178 ASP A O 1
ATOM 1396 N N . ALA A 1 179 ? -13.091 3.731 22.009 1.00 98.69 179 ALA A N 1
ATOM 1397 C CA . ALA A 1 179 ? -14.447 3.213 21.948 1.00 98.69 179 ALA A CA 1
ATOM 1398 C C . ALA A 1 179 ? -15.421 4.236 21.343 1.00 98.69 179 ALA A C 1
ATOM 1400 O O . ALA A 1 179 ? -16.218 3.886 20.469 1.00 98.69 179 ALA A O 1
ATOM 1401 N N . ALA A 1 180 ? -15.332 5.508 21.744 1.00 98.75 180 ALA A N 1
ATOM 1402 C CA . ALA A 1 180 ? -16.153 6.578 21.184 1.00 98.75 180 ALA A CA 1
ATOM 1403 C C . ALA A 1 180 ? -15.927 6.746 19.671 1.00 98.75 180 ALA A C 1
ATOM 1405 O O . ALA A 1 180 ? -16.893 6.889 18.916 1.00 98.75 180 ALA A O 1
ATOM 1406 N N . HIS A 1 181 ? -14.676 6.669 19.209 1.00 98.75 181 HIS A N 1
ATOM 1407 C CA . HIS A 1 181 ? -14.338 6.703 17.785 1.00 98.75 181 HIS A CA 1
ATOM 1408 C C . HIS A 1 181 ? -14.880 5.485 17.020 1.00 98.75 181 HIS A C 1
ATOM 1410 O O . HIS A 1 181 ? -15.476 5.650 15.952 1.00 98.75 181 HIS A O 1
ATOM 1416 N N . ILE A 1 182 ? -14.732 4.274 17.566 1.00 98.69 182 ILE A N 1
ATOM 1417 C CA . ILE A 1 182 ? -15.239 3.038 16.952 1.00 98.69 182 ILE A CA 1
ATOM 1418 C C . ILE A 1 182 ? -16.771 3.080 16.825 1.00 98.69 182 ILE A C 1
ATOM 1420 O O . ILE A 1 182 ? -17.311 2.808 15.747 1.00 98.69 182 ILE A O 1
ATOM 1424 N N . TYR A 1 183 ? -17.487 3.471 17.884 1.00 98.81 183 TYR A N 1
ATOM 1425 C CA . TYR A 1 183 ? -18.946 3.590 17.840 1.00 98.81 183 TYR A CA 1
ATOM 1426 C C . TYR A 1 183 ? -19.409 4.663 16.861 1.00 98.81 183 TYR A C 1
ATOM 1428 O O . TYR A 1 183 ? -20.352 4.434 16.103 1.00 98.81 183 TYR A O 1
ATOM 1436 N N . ALA A 1 184 ? -18.724 5.804 16.813 1.00 98.81 184 ALA A N 1
ATOM 1437 C CA . ALA A 1 184 ? -19.002 6.858 15.849 1.00 98.81 184 ALA A CA 1
ATOM 1438 C C . ALA A 1 184 ? -18.808 6.393 14.394 1.00 98.81 184 ALA A C 1
ATOM 1440 O O . ALA A 1 184 ? -19.647 6.678 13.533 1.00 98.81 184 ALA A O 1
ATOM 1441 N N . ALA A 1 185 ? -17.739 5.640 14.118 1.00 98.69 185 ALA A N 1
ATOM 1442 C CA . ALA A 1 185 ? -17.498 5.039 12.810 1.00 98.69 185 ALA A CA 1
ATOM 1443 C C . ALA A 1 185 ? -18.608 4.043 12.434 1.00 98.69 185 ALA A C 1
ATOM 1445 O O . ALA A 1 185 ? -19.155 4.123 11.330 1.00 98.69 185 ALA A O 1
ATOM 1446 N N . ARG A 1 186 ? -18.992 3.155 13.365 1.00 98.75 186 ARG A N 1
ATOM 1447 C CA . ARG A 1 186 ? -20.100 2.200 13.192 1.00 98.75 186 ARG A CA 1
ATOM 1448 C C . ARG A 1 186 ? -21.427 2.909 12.928 1.00 98.75 186 ARG A C 1
ATOM 1450 O O . ARG A 1 186 ? -22.141 2.549 11.995 1.00 98.75 186 ARG A O 1
ATOM 1457 N N . GLU A 1 187 ? -21.755 3.937 13.700 1.00 98.69 187 GLU A N 1
ATOM 1458 C CA . GLU A 1 187 ? -22.978 4.713 13.495 1.00 98.69 187 GLU A CA 1
ATOM 1459 C C . GLU A 1 187 ? -22.987 5.384 12.110 1.00 98.69 187 GLU A C 1
ATOM 1461 O O . GLU A 1 187 ? -23.998 5.365 11.402 1.00 98.69 187 GLU A O 1
ATOM 1466 N N . GLY A 1 188 ? -21.850 5.945 11.689 1.00 98.44 188 GLY A N 1
ATOM 1467 C CA . GLY A 1 188 ? -21.739 6.642 10.413 1.00 98.44 188 GLY A CA 1
ATOM 1468 C C . GLY A 1 188 ? -21.813 5.723 9.189 1.00 98.44 188 GLY A C 1
ATOM 1469 O O . GLY A 1 188 ? -22.504 6.056 8.223 1.00 98.44 188 GLY A O 1
ATOM 1470 N N . ILE A 1 189 ? -21.170 4.549 9.226 1.00 98.19 189 ILE A N 1
ATOM 1471 C CA . ILE A 1 189 ? -21.250 3.563 8.132 1.00 98.19 189 ILE A CA 1
ATOM 1472 C C . ILE A 1 189 ? -22.598 2.819 8.119 1.00 98.19 189 ILE A C 1
ATOM 1474 O O . ILE A 1 189 ? -23.084 2.440 7.053 1.00 98.19 189 ILE A O 1
ATOM 1478 N N . GLY A 1 190 ? -23.252 2.683 9.275 1.00 97.69 190 GLY A N 1
ATOM 1479 C CA . GLY A 1 190 ? -24.505 1.948 9.452 1.00 97.69 190 GLY A CA 1
ATOM 1480 C C . GLY A 1 190 ? -24.305 0.484 9.865 1.00 97.69 190 GLY A C 1
ATOM 1481 O O . GLY A 1 190 ? -23.186 -0.031 9.919 1.00 97.69 190 GLY A O 1
ATOM 1482 N N . SER A 1 191 ? -25.412 -0.203 10.165 1.00 95.62 191 SER A N 1
ATOM 1483 C CA . SER A 1 191 ? -25.411 -1.593 10.654 1.00 95.62 191 SER A CA 1
ATOM 1484 C C . SER A 1 191 ? -24.853 -2.597 9.646 1.00 95.62 191 SER A C 1
ATOM 1486 O O . SER A 1 191 ? -24.192 -3.552 10.038 1.00 95.62 191 SER A O 1
ATOM 1488 N N . ASP A 1 192 ? -25.094 -2.360 8.355 1.00 95.31 192 ASP A N 1
ATOM 1489 C CA . ASP A 1 192 ? -24.849 -3.349 7.297 1.00 95.31 192 ASP A CA 1
ATOM 1490 C C . ASP A 1 192 ? -23.471 -3.188 6.633 1.00 95.31 192 ASP A C 1
ATOM 1492 O O . ASP A 1 192 ? -23.065 -4.016 5.818 1.00 95.31 192 ASP A O 1
ATOM 1496 N N . GLY A 1 193 ? -22.760 -2.097 6.936 1.00 97.56 193 GLY A N 1
ATOM 1497 C CA . GLY A 1 193 ? -21.446 -1.818 6.366 1.00 97.56 193 GLY A CA 1
ATOM 1498 C C . GLY A 1 193 ? -20.333 -2.630 7.026 1.00 97.56 193 GLY A C 1
ATOM 1499 O O . GLY A 1 193 ? -20.370 -2.905 8.227 1.00 97.56 193 GLY A O 1
ATOM 1500 N N . TYR A 1 194 ? -19.298 -2.965 6.260 1.00 98.56 194 TYR A N 1
ATOM 1501 C CA . TYR A 1 194 ? -18.080 -3.567 6.804 1.00 98.56 194 TYR A CA 1
ATOM 1502 C C . TYR A 1 194 ? -17.193 -2.479 7.411 1.00 98.56 194 TYR A C 1
ATOM 1504 O O . TYR A 1 194 ? -16.795 -1.544 6.718 1.00 98.56 194 TYR A O 1
ATOM 1512 N N . LEU A 1 195 ? -16.895 -2.592 8.702 1.00 98.75 195 LEU A N 1
ATOM 1513 C CA . LEU A 1 195 ? -16.015 -1.667 9.409 1.00 98.75 195 LEU A CA 1
ATOM 1514 C C . LEU A 1 195 ? -14.716 -2.384 9.748 1.00 98.75 195 LEU A C 1
ATOM 1516 O O . LEU A 1 195 ? -14.759 -3.482 10.288 1.00 98.75 195 LEU A O 1
ATOM 1520 N N . MET A 1 196 ? -13.582 -1.759 9.472 1.00 98.81 196 MET A N 1
ATOM 1521 C CA . MET A 1 196 ? -12.259 -2.242 9.859 1.00 98.81 196 MET A CA 1
ATOM 1522 C C . MET A 1 196 ? -11.539 -1.150 10.645 1.00 98.81 196 MET A C 1
ATOM 1524 O O . MET A 1 196 ? -11.797 0.036 10.419 1.00 98.81 196 MET A O 1
ATOM 1528 N N . ILE A 1 197 ? -10.654 -1.547 11.557 1.00 98.62 197 ILE A N 1
ATOM 1529 C CA . ILE A 1 197 ? -9.887 -0.622 12.397 1.00 98.62 197 ILE A CA 1
ATOM 1530 C C . ILE A 1 197 ? -8.405 -0.951 12.267 1.00 98.62 197 ILE A C 1
ATOM 1532 O O . ILE A 1 197 ? -8.028 -2.114 12.367 1.00 98.62 197 ILE A O 1
ATOM 1536 N N . ASP A 1 198 ? -7.589 0.069 12.043 1.00 98.38 198 ASP A N 1
ATOM 1537 C CA . ASP A 1 198 ? -6.139 -0.007 11.869 1.00 98.38 198 ASP A CA 1
ATOM 1538 C C . ASP A 1 198 ? -5.448 0.822 12.957 1.00 98.38 198 ASP A C 1
ATOM 1540 O O . ASP A 1 198 ? -5.655 2.033 13.060 1.00 98.38 198 ASP A O 1
ATOM 1544 N N . ALA A 1 199 ? -4.671 0.156 13.809 1.00 97.19 199 ALA A N 1
ATOM 1545 C CA . ALA A 1 199 ? -4.038 0.782 14.962 1.00 97.19 199 ALA A CA 1
ATOM 1546 C C . ALA A 1 199 ? -2.687 1.438 14.646 1.00 97.19 199 ALA A C 1
ATOM 1548 O O . ALA A 1 199 ? -2.132 2.089 15.529 1.00 97.19 199 ALA A O 1
ATOM 1549 N N . GLY A 1 200 ? -2.137 1.263 13.438 1.00 95.31 200 GLY A N 1
ATOM 1550 C CA . GLY A 1 200 ? -0.866 1.877 13.040 1.00 95.31 200 GLY A CA 1
ATOM 1551 C C . GLY A 1 200 ? 0.292 1.583 14.002 1.00 95.31 200 GLY A C 1
ATOM 1552 O O . GLY A 1 200 ? 1.027 2.493 14.375 1.00 95.31 200 GLY A O 1
ATOM 1553 N N . THR A 1 201 ? 0.393 0.337 14.471 1.00 96.69 201 THR A N 1
ATOM 1554 C CA . THR A 1 201 ? 1.422 -0.200 15.385 1.00 96.69 201 THR A CA 1
ATOM 1555 C C . THR A 1 201 ? 1.542 0.506 16.741 1.00 96.69 201 THR A C 1
ATOM 1557 O O . THR A 1 201 ? 2.531 0.327 17.454 1.00 96.69 201 THR A O 1
ATOM 1560 N N . VAL A 1 202 ? 0.537 1.292 17.144 1.00 96.75 202 VAL A N 1
ATOM 1561 C CA . VAL A 1 202 ? 0.603 2.177 18.322 1.00 96.75 202 VAL A CA 1
ATOM 1562 C C . VAL A 1 202 ? 0.899 1.451 19.641 1.00 96.75 202 VAL A C 1
ATOM 1564 O O . VAL A 1 202 ? 1.529 2.030 20.529 1.00 96.75 202 VAL A O 1
ATOM 1567 N N . PHE A 1 203 ? 0.505 0.179 19.775 1.00 97.81 203 PHE A N 1
ATOM 1568 C CA . PHE A 1 203 ? 0.733 -0.598 20.999 1.00 97.81 203 PHE A CA 1
ATOM 1569 C C . PHE A 1 203 ? 2.088 -1.306 21.034 1.00 97.81 203 PHE A C 1
ATOM 1571 O O . PHE A 1 203 ? 2.427 -1.857 22.077 1.00 97.81 203 PHE A O 1
ATOM 1578 N N . LYS A 1 204 ? 2.882 -1.253 19.954 1.00 96.50 204 LYS A N 1
ATOM 1579 C CA . LYS A 1 204 ? 4.213 -1.875 19.835 1.00 96.50 204 LYS A CA 1
ATOM 1580 C C . LYS A 1 204 ? 4.198 -3.371 20.140 1.00 96.50 204 LYS A C 1
ATOM 1582 O O . LYS A 1 204 ? 3.934 -4.145 19.236 1.00 96.50 204 LYS A O 1
ATOM 1587 N N . ASP A 1 205 ? 4.448 -3.779 21.377 1.00 97.56 205 ASP A N 1
ATOM 1588 C CA . ASP A 1 205 ? 4.431 -5.159 21.872 1.00 97.56 205 ASP A CA 1
ATOM 1589 C C . ASP A 1 205 ? 3.479 -5.358 23.077 1.00 97.56 205 ASP A C 1
ATOM 1591 O O . ASP A 1 205 ? 3.390 -6.446 23.646 1.00 97.56 205 ASP A O 1
ATOM 1595 N N . ASP A 1 206 ? 2.716 -4.330 23.468 1.00 98.19 206 ASP A N 1
ATOM 1596 C CA . ASP A 1 206 ? 1.811 -4.370 24.621 1.00 98.19 206 ASP A CA 1
ATOM 1597 C C . ASP A 1 206 ? 0.468 -5.036 24.275 1.00 98.19 206 ASP A C 1
ATOM 1599 O O . ASP A 1 206 ? -0.530 -4.394 23.913 1.00 98.19 206 ASP A O 1
ATOM 1603 N N . VAL A 1 207 ? 0.437 -6.362 24.425 1.00 98.31 207 VAL A N 1
ATOM 1604 C CA . VAL A 1 207 ? -0.758 -7.188 24.197 1.00 98.31 207 VAL A CA 1
ATOM 1605 C C . VAL A 1 207 ? -1.934 -6.762 25.074 1.00 98.31 207 VAL A C 1
ATOM 1607 O O . VAL A 1 207 ? -3.074 -6.785 24.610 1.00 98.31 207 VAL A O 1
ATOM 1610 N N . GLU A 1 208 ? -1.699 -6.356 26.323 1.00 98.25 208 GLU A N 1
ATOM 1611 C CA . GLU A 1 208 ? -2.776 -5.980 27.243 1.00 98.25 208 GLU A CA 1
ATOM 1612 C C . GLU A 1 208 ? -3.412 -4.646 26.850 1.00 98.25 208 GLU A C 1
ATOM 1614 O O . GLU A 1 208 ? -4.637 -4.500 26.899 1.00 98.25 208 GLU A O 1
ATOM 1619 N N . ALA A 1 209 ? -2.608 -3.672 26.418 1.00 98.12 209 ALA A N 1
ATOM 1620 C CA . ALA A 1 209 ? -3.119 -2.412 25.896 1.00 98.12 209 ALA A CA 1
ATOM 1621 C C . ALA A 1 209 ? -3.997 -2.639 24.657 1.00 98.12 209 ALA A C 1
ATOM 1623 O O . ALA A 1 209 ? -5.115 -2.115 24.608 1.00 98.12 209 ALA A O 1
ATOM 1624 N N . ALA A 1 210 ? -3.555 -3.465 23.706 1.00 98.06 210 ALA A N 1
ATOM 1625 C CA . ALA A 1 210 ? -4.359 -3.814 22.537 1.00 98.06 210 ALA A CA 1
ATOM 1626 C C . ALA A 1 210 ? -5.629 -4.603 22.921 1.00 98.06 210 ALA A C 1
ATOM 1628 O O . ALA A 1 210 ? -6.723 -4.296 22.440 1.00 98.06 210 ALA A O 1
ATOM 1629 N N . ALA A 1 211 ? -5.518 -5.575 23.836 1.00 98.31 211 ALA A N 1
ATOM 1630 C CA . ALA A 1 211 ? -6.618 -6.451 24.244 1.00 98.31 211 ALA A CA 1
ATOM 1631 C C . ALA A 1 211 ? -7.790 -5.700 24.892 1.00 98.31 211 ALA A C 1
ATOM 1633 O O . ALA A 1 211 ? -8.943 -6.098 24.720 1.00 98.31 211 ALA A O 1
ATOM 1634 N N . LYS A 1 212 ? -7.530 -4.576 25.574 1.00 98.25 212 LYS A N 1
ATOM 1635 C CA . LYS A 1 212 ? -8.582 -3.723 26.157 1.00 98.25 212 LYS A CA 1
ATOM 1636 C C . LYS A 1 212 ? -9.582 -3.182 25.128 1.00 98.25 212 LYS A C 1
ATOM 1638 O O . LYS A 1 212 ? -10.691 -2.828 25.516 1.00 98.25 212 LYS A O 1
ATOM 1643 N N . ARG A 1 213 ? -9.226 -3.131 23.837 1.00 98.31 213 ARG A N 1
ATOM 1644 C CA . ARG A 1 213 ? -10.117 -2.670 22.757 1.00 98.31 213 ARG A CA 1
ATOM 1645 C C . ARG A 1 213 ? -10.967 -3.797 22.159 1.00 98.31 213 ARG A C 1
ATOM 1647 O O . ARG A 1 213 ? -11.956 -3.509 21.493 1.00 98.31 213 ARG A O 1
ATOM 1654 N N . LEU A 1 214 ? -10.646 -5.069 22.417 1.00 98.25 214 LEU A N 1
ATOM 1655 C CA . LEU A 1 214 ? -11.380 -6.208 21.845 1.00 98.25 214 LEU A CA 1
ATOM 1656 C C . LEU A 1 214 ? -12.894 -6.182 22.129 1.00 98.25 214 LEU A C 1
ATOM 1658 O O . LEU A 1 214 ? -13.645 -6.424 21.184 1.00 98.25 214 LEU A O 1
ATOM 1662 N N . PRO A 1 215 ? -13.375 -5.848 23.349 1.00 98.00 215 PRO A N 1
ATOM 1663 C CA . PRO A 1 215 ? -14.813 -5.794 23.612 1.00 98.00 215 PRO A CA 1
ATOM 1664 C C . PRO A 1 215 ? -15.543 -4.793 22.711 1.00 98.00 215 PRO A C 1
ATOM 1666 O O . PRO A 1 215 ? -16.511 -5.160 22.053 1.00 98.00 215 PRO A O 1
ATOM 1669 N N . VAL A 1 216 ? -15.039 -3.557 22.594 1.00 98.12 216 VAL A N 1
ATOM 1670 C CA . VAL A 1 216 ? -15.677 -2.536 21.746 1.00 98.12 216 VAL A CA 1
ATOM 1671 C C . VAL A 1 216 ? -15.569 -2.860 20.255 1.00 98.12 216 VAL A C 1
ATOM 1673 O O . VAL A 1 216 ? -16.516 -2.624 19.505 1.00 98.12 216 VAL A O 1
ATOM 1676 N N . LEU A 1 217 ? -14.458 -3.457 19.812 1.00 98.19 217 LEU A N 1
ATOM 1677 C CA . LEU A 1 217 ? -14.318 -3.940 18.435 1.00 98.19 217 LEU A CA 1
ATOM 1678 C C . LEU A 1 217 ? -15.393 -4.995 18.113 1.00 98.19 217 LEU A C 1
ATOM 1680 O O . LEU A 1 217 ? -16.017 -4.928 17.052 1.00 98.19 217 LEU A O 1
ATOM 1684 N N . ALA A 1 218 ? -15.657 -5.920 19.041 1.00 97.81 218 ALA A N 1
ATOM 1685 C CA . ALA A 1 218 ? -16.700 -6.933 18.898 1.00 97.81 218 ALA A CA 1
ATOM 1686 C C . ALA A 1 218 ? -18.114 -6.324 18.938 1.00 97.81 218 ALA A C 1
ATOM 1688 O O . ALA A 1 218 ? -18.929 -6.608 18.060 1.00 97.81 218 ALA A O 1
ATOM 1689 N N . GLU A 1 219 ? -18.401 -5.441 19.901 1.00 97.56 219 GLU A N 1
ATOM 1690 C CA . GLU A 1 219 ? -19.694 -4.747 20.025 1.00 97.56 219 GLU A CA 1
ATOM 1691 C C . GLU A 1 219 ? -20.027 -3.920 18.774 1.00 97.56 219 GLU A C 1
ATOM 1693 O O . GLU A 1 219 ? -21.168 -3.903 18.308 1.00 97.56 219 GLU A O 1
ATOM 1698 N N . ALA A 1 220 ? -19.022 -3.282 18.173 1.00 98.00 220 ALA A N 1
ATOM 1699 C CA . ALA A 1 220 ? -19.159 -2.536 16.929 1.00 98.00 220 ALA A CA 1
ATOM 1700 C C . ALA A 1 220 ? -19.049 -3.407 15.665 1.00 98.00 220 ALA A C 1
ATOM 1702 O O . ALA A 1 220 ? -19.003 -2.858 14.560 1.00 98.00 220 ALA A O 1
ATOM 1703 N N . ASN A 1 221 ? -19.030 -4.739 15.785 1.00 97.56 221 ASN A N 1
ATOM 1704 C CA . ASN A 1 221 ? -18.936 -5.684 14.669 1.00 97.56 221 ASN A CA 1
ATOM 1705 C C . ASN A 1 221 ? -17.797 -5.327 13.690 1.00 97.56 221 ASN A C 1
ATOM 1707 O O . ASN A 1 221 ? -18.002 -5.216 12.476 1.00 97.56 221 ASN A O 1
ATOM 1711 N N . VAL A 1 222 ? -16.618 -5.018 14.229 1.00 98.19 222 VAL A N 1
ATOM 1712 C CA . VAL A 1 222 ? -15.426 -4.722 13.433 1.00 98.19 222 VAL A CA 1
ATOM 1713 C C . VAL A 1 222 ? -14.932 -6.010 12.779 1.00 98.19 222 VAL A C 1
ATOM 1715 O O . VAL A 1 222 ? -14.756 -7.033 13.429 1.00 98.19 222 VAL A O 1
ATOM 1718 N N . TYR A 1 223 ? -14.715 -5.953 11.469 1.00 97.69 223 TYR A N 1
ATOM 1719 C CA . TYR A 1 223 ? -14.410 -7.103 10.628 1.00 97.69 223 TYR A CA 1
ATOM 1720 C C . TYR A 1 223 ? -12.958 -7.580 10.778 1.00 97.69 223 TYR A C 1
ATOM 1722 O O . TYR A 1 223 ? -12.704 -8.781 10.755 1.00 97.69 223 TYR A O 1
ATOM 1730 N N . TRP A 1 224 ? -12.004 -6.659 10.954 1.00 98.19 224 TRP A N 1
ATOM 1731 C CA . TRP A 1 224 ? -10.646 -6.981 11.401 1.00 98.19 224 TRP A CA 1
ATOM 1732 C C . TRP A 1 224 ? -10.027 -5.829 12.189 1.00 98.19 224 TRP A C 1
ATOM 1734 O O . TRP A 1 224 ? -10.413 -4.667 12.025 1.00 98.19 224 TRP A O 1
ATOM 1744 N N . TYR A 1 225 ? -9.023 -6.178 12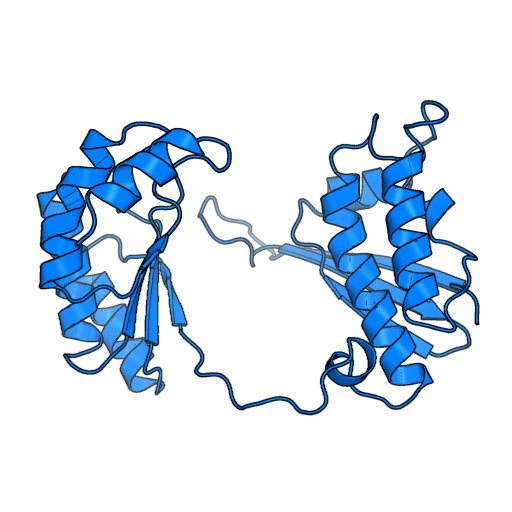.992 1.00 97.88 225 TYR A N 1
ATOM 1745 C CA . TYR A 1 225 ? -8.173 -5.251 13.723 1.00 97.88 225 TYR A CA 1
ATOM 1746 C C . TYR A 1 225 ? -6.739 -5.349 13.189 1.00 97.88 225 TYR A C 1
ATOM 1748 O O . TYR A 1 225 ? -6.088 -6.383 13.328 1.00 97.88 225 TYR A O 1
ATOM 1756 N N . GLU A 1 226 ? -6.303 -4.313 12.483 1.00 98.38 226 GLU A N 1
ATOM 1757 C CA . GLU A 1 226 ? -5.061 -4.269 11.714 1.00 98.38 226 GLU A CA 1
ATOM 1758 C C . GLU A 1 226 ? -3.953 -3.561 12.484 1.00 98.38 226 GLU A C 1
ATOM 1760 O O . GLU A 1 226 ? -4.207 -2.625 13.238 1.00 98.38 226 GLU A O 1
ATOM 1765 N N . GLU A 1 227 ? -2.736 -4.068 12.303 1.00 97.69 227 GLU A N 1
ATOM 1766 C CA . GLU A 1 227 ? -1.496 -3.532 12.862 1.00 97.69 227 GLU A CA 1
ATOM 1767 C C . GLU A 1 227 ? -1.566 -3.065 14.333 1.00 97.69 227 GLU A C 1
ATOM 1769 O O . GLU A 1 227 ? -1.135 -1.957 14.634 1.00 97.69 227 GLU A O 1
ATOM 1774 N N . PRO A 1 228 ? -2.061 -3.873 15.299 1.00 97.56 228 PRO A N 1
ATOM 1775 C CA . PRO A 1 228 ? -1.967 -3.525 16.721 1.00 97.56 228 PRO A CA 1
ATOM 1776 C C . PRO A 1 228 ? -0.517 -3.352 17.199 1.00 97.56 228 PRO A C 1
ATOM 1778 O O . PRO A 1 228 ? -0.269 -2.582 18.124 1.00 97.56 228 PRO A O 1
ATOM 1781 N N . PHE A 1 229 ? 0.429 -4.054 16.572 1.00 98.38 229 PHE A N 1
ATOM 1782 C CA . PHE A 1 229 ? 1.803 -4.222 17.038 1.00 98.38 229 PHE A CA 1
ATOM 1783 C C . PHE A 1 229 ? 2.824 -3.943 15.937 1.00 98.38 229 PHE A C 1
ATOM 1785 O O . PHE A 1 229 ? 2.491 -3.988 14.750 1.00 98.38 229 PHE A O 1
ATOM 1792 N N . ASP A 1 230 ? 4.083 -3.757 16.330 1.00 96.06 230 ASP A N 1
ATOM 1793 C CA . ASP A 1 230 ? 5.211 -3.666 15.401 1.00 96.06 230 ASP A CA 1
ATOM 1794 C C . ASP A 1 230 ? 5.278 -4.913 14.499 1.00 96.06 230 ASP A C 1
ATOM 1796 O O . ASP A 1 230 ? 5.022 -6.037 14.935 1.00 96.06 230 ASP A O 1
ATOM 1800 N N . GLY A 1 231 ? 5.685 -4.747 13.236 1.00 92.69 231 GLY A N 1
ATOM 1801 C CA . GLY A 1 231 ? 5.638 -5.825 12.232 1.00 92.69 231 GLY A CA 1
ATOM 1802 C C . GLY A 1 231 ? 6.454 -7.088 12.563 1.00 92.69 231 GLY A C 1
ATOM 1803 O O . GLY A 1 231 ? 6.235 -8.138 11.960 1.00 92.69 231 GLY A O 1
ATOM 1804 N N . TYR A 1 232 ? 7.375 -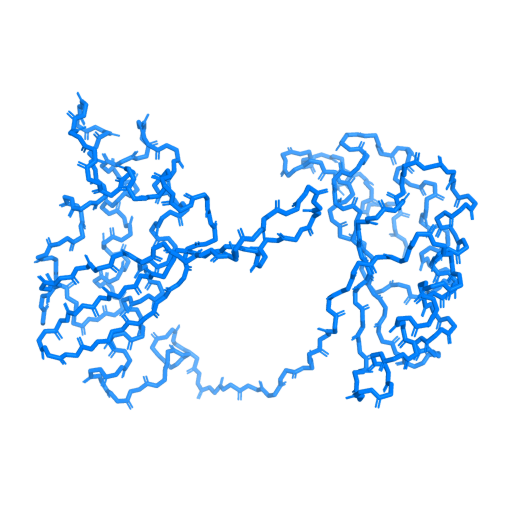7.015 13.530 1.00 94.50 232 TYR A N 1
ATOM 1805 C CA . TYR A 1 232 ? 8.187 -8.148 13.988 1.00 94.50 232 TYR A CA 1
ATOM 1806 C C . TYR A 1 232 ? 7.669 -8.816 15.276 1.00 94.50 232 TYR A C 1
ATOM 1808 O O . TYR A 1 232 ? 8.199 -9.859 15.661 1.00 94.50 232 TYR A O 1
ATOM 1816 N N . ALA A 1 233 ? 6.626 -8.274 15.912 1.00 97.12 233 ALA A N 1
ATOM 1817 C CA . ALA A 1 233 ? 6.024 -8.763 17.159 1.00 97.12 233 ALA A CA 1
ATOM 1818 C C . ALA A 1 233 ? 5.101 -9.983 16.929 1.00 97.12 233 ALA A C 1
ATOM 1820 O O . ALA A 1 233 ? 3.922 -10.014 17.289 1.00 97.12 233 ALA A O 1
ATOM 1821 N N . LEU A 1 234 ? 5.612 -11.003 16.228 1.00 97.50 234 LEU A N 1
ATOM 1822 C CA . LEU A 1 234 ? 4.817 -12.148 15.761 1.00 97.50 234 LEU A CA 1
ATOM 1823 C C . LEU A 1 234 ? 4.207 -12.968 16.912 1.00 97.50 234 LEU A C 1
ATOM 1825 O O . LEU A 1 234 ? 3.163 -13.600 16.728 1.00 97.50 234 LEU A O 1
ATOM 1829 N N . ALA A 1 235 ? 4.850 -12.983 18.082 1.00 98.06 235 ALA A N 1
ATOM 1830 C CA . ALA A 1 235 ? 4.350 -13.698 19.252 1.00 98.06 235 ALA A CA 1
ATOM 1831 C C . ALA A 1 235 ? 3.114 -12.999 19.837 1.00 98.06 235 ALA A C 1
ATOM 1833 O O . ALA A 1 235 ? 2.119 -13.659 20.134 1.00 98.06 235 ALA A O 1
ATOM 1834 N N . GLU A 1 236 ? 3.158 -11.673 19.907 1.00 98.19 236 GLU A N 1
ATOM 1835 C CA . GLU A 1 236 ? 2.119 -10.778 20.403 1.00 98.19 236 GLU A CA 1
ATOM 1836 C C . GLU A 1 236 ? 0.882 -10.840 19.498 1.00 98.19 236 GLU A C 1
ATOM 1838 O O . GLU A 1 236 ? -0.236 -11.017 19.988 1.00 98.19 236 GLU A O 1
ATOM 1843 N N . TYR A 1 237 ? 1.077 -10.835 18.170 1.00 98.06 237 TYR A N 1
ATOM 1844 C CA . TYR A 1 237 ? 0.008 -11.132 17.205 1.00 98.06 237 TYR A CA 1
ATOM 1845 C C . TYR A 1 237 ? -0.659 -12.481 17.500 1.00 98.06 237 TYR A C 1
ATOM 1847 O O . TYR A 1 237 ? -1.888 -12.582 17.553 1.00 98.06 237 TYR A O 1
ATOM 1855 N N . GLY A 1 238 ? 0.147 -13.527 17.710 1.00 97.75 238 GLY A N 1
ATOM 1856 C CA . GLY A 1 238 ? -0.344 -14.870 18.012 1.00 97.75 238 GLY A CA 1
ATOM 1857 C C . GLY A 1 238 ? -1.055 -14.979 19.364 1.00 97.75 238 GLY A C 1
ATOM 1858 O O . GLY A 1 238 ? -1.922 -15.838 19.533 1.00 97.75 238 GLY A O 1
ATOM 1859 N N . GLU A 1 239 ? -0.701 -14.139 20.332 1.00 98.00 239 GLU A N 1
ATOM 1860 C CA . GLU A 1 239 ? -1.356 -14.072 21.633 1.00 98.00 239 GLU A CA 1
ATOM 1861 C C . GLU A 1 239 ? -2.690 -13.328 21.563 1.00 98.00 239 GLU A C 1
ATOM 1863 O O . GLU A 1 239 ? -3.706 -13.868 22.007 1.00 98.00 239 GLU A O 1
ATOM 1868 N N . LEU A 1 240 ? -2.721 -12.136 20.959 1.00 98.06 240 LEU A N 1
ATOM 1869 C CA . LEU A 1 240 ? -3.940 -11.339 20.823 1.00 98.06 240 LEU A CA 1
ATOM 1870 C C . LEU A 1 240 ? -5.013 -12.087 20.017 1.00 98.06 240 LEU A C 1
ATOM 1872 O O . LEU A 1 240 ? -6.175 -12.115 20.422 1.00 98.06 240 LEU A O 1
ATOM 1876 N N . ALA A 1 241 ? -4.620 -12.777 18.941 1.00 96.94 241 ALA A N 1
ATOM 1877 C CA . ALA A 1 241 ? -5.533 -13.565 18.108 1.00 96.94 241 ALA A CA 1
ATOM 1878 C C . ALA A 1 241 ? -6.215 -14.729 18.857 1.00 96.94 241 ALA A C 1
ATOM 1880 O O . ALA A 1 241 ? -7.277 -15.191 18.449 1.00 96.94 241 ALA A O 1
ATOM 1881 N N . LYS A 1 242 ? -5.642 -15.215 19.968 1.00 97.00 242 LYS A N 1
ATOM 1882 C CA . LYS A 1 242 ? -6.289 -16.229 20.826 1.00 97.00 242 LYS A CA 1
ATOM 1883 C C . LYS A 1 242 ? -7.352 -15.633 21.749 1.00 97.00 242 LYS A C 1
ATOM 1885 O O . LYS A 1 242 ? -8.141 -16.383 22.317 1.00 97.00 242 LYS A O 1
ATOM 1890 N N . ARG A 1 243 ? -7.331 -14.311 21.943 1.00 95.19 243 ARG A N 1
ATOM 1891 C CA . ARG A 1 243 ? -8.255 -13.561 22.805 1.00 95.19 243 ARG A CA 1
ATOM 1892 C C . ARG A 1 243 ? -9.413 -12.947 22.014 1.00 95.19 243 ARG A C 1
ATOM 1894 O O . ARG A 1 243 ? -10.441 -12.645 22.610 1.00 95.19 243 ARG A O 1
ATOM 1901 N N . SER A 1 244 ? -9.256 -12.763 20.701 1.00 80.38 244 SER A N 1
ATOM 1902 C CA . SER A 1 244 ? -10.349 -12.386 19.800 1.00 80.38 244 SER A CA 1
ATOM 1903 C C . SER A 1 244 ? -11.313 -13.560 19.613 1.00 80.38 244 SER A C 1
ATOM 1905 O O . SER A 1 244 ? -10.891 -14.636 19.188 1.00 80.38 244 SER A O 1
ATOM 1907 N N . SER A 1 245 ? -12.585 -13.347 19.950 1.00 60.47 245 SER A N 1
ATOM 1908 C CA . SER A 1 245 ? -13.696 -14.295 19.787 1.00 60.47 245 SER A CA 1
ATOM 1909 C C . SER A 1 245 ? -14.479 -14.065 18.508 1.00 60.47 245 SER A C 1
ATOM 1911 O O . SER A 1 245 ? -14.828 -12.883 18.286 1.00 60.47 245 SER A O 1
#

Radius of gyration: 21.72 Å; Cα contacts (8 Å, |Δi|>4): 463; chains: 1; bounding box: 56×39×55 Å

Solvent-accessible surface area (backbone atoms only — not comparable to full-atom values): 13072 Å² total; per-residue (Å²): 83,36,31,74,46,76,49,79,43,78,47,67,51,100,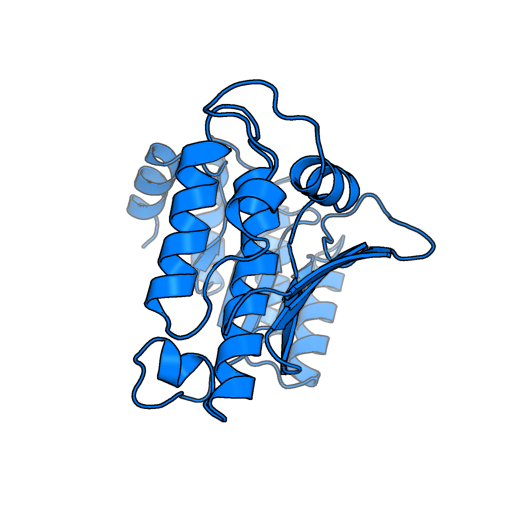68,79,75,102,59,102,60,79,81,46,43,43,21,39,22,38,31,34,36,86,90,29,67,8,59,24,58,18,86,52,62,40,69,58,33,55,42,41,38,67,40,78,63,78,49,89,34,18,37,25,43,43,81,38,44,62,64,35,61,53,80,48,71,64,35,54,54,48,36,54,49,39,31,57,59,29,13,50,82,62,33,81,52,43,65,41,38,48,51,4,45,52,45,3,48,45,40,19,47,17,61,69,66,76,41,61,52,62,50,72,75,67,46,92,73,86,76,93,76,85,68,56,50,80,42,68,42,30,97,42,35,69,48,21,16,50,54,25,36,50,44,35,75,74,66,41,55,24,37,32,39,25,41,70,59,46,80,74,74,48,70,66,55,40,41,46,33,49,48,24,32,35,64,28,46,37,92,87,32,47,35,32,41,33,37,69,28,64,42,37,73,44,48,67,71,52,53,69,45,50,63,53,39,56,76,52,56,44,76,47,80,36,47,52,34,40,96,80,41,60,65,43,55,59,52,48,60,72,70,63,129

Mean predicted aligned error: 3.69 Å

Foldseek 3Di:
DWFADKDWDKAADPDDDPDPDQPRIWIKIWTDDPNFIFIFTQSDDRVLLVCLQDPPAPDQQQHRLVVLGGGFDQQAPVSLVSSVVSLCRRHVVPRVCSVRNSRGVSNRSLRRNCRVVVHDSCVSVPDPDDDDDQDEAEEEQDLQLQVLLVVLLVVVVVVHLEYEYEDHCALVDDLVRNLSNLVSNLVNSDDRGAYAYEHPQSCAQPLPSVLSNLVSCVVSVHPYYHNVHDPVNVVSVVVNVVSRD

Sequence (245 aa):
MKIDSVDLFYLRMPEVLDIGDGSQDSLLCRVTSNGHVGWGEAVCSPMVGITSWITPMSHSGCHPVIDSVLGQRLDSPEDIRQVYRNVRQNSFYGLLQSDLLISGIEIALWDCLGRAKEEPIWKLLGYKKTERKLPYASVLFGDTAAETKQKAVEMRNKGFKAIKFGWGPFGLTTVEDDAAHIYAAREGIGSDGYLMIDAGTVFKDDVEAAAKRLPVLAEANVYWYEEPFDGYALAEYGELAKRSS